Protein AF-A0A916BUA0-F1 (afdb_monomer_lite)

Sequence (198 aa):
MIERSDLEQWMSVDAAGRIVQSFFDDRKTYPDHDFYSRHRGINKDIPEELRPLLLLARSLPEAEVLRLAPPAVVGPDGEIRTRDGFVIRVQVTSSLERDGGYLVRQQLRDTGSYTTAARDTLEVVEERLCRILDALTEKEQRYREGTDVLVIREQSVSWGDVLEPTLKARLAEEVSTPEPSNYSATYITFNEDVYRLR

Structure (mmCIF, N/CA/C/O backbone):
data_AF-A0A916BUA0-F1
#
_entry.id   AF-A0A916BUA0-F1
#
loop_
_atom_site.group_PDB
_atom_site.id
_atom_site.type_symbol
_atom_site.label_atom_id
_atom_site.label_alt_id
_atom_site.label_comp_id
_atom_site.label_asym_id
_atom_site.label_entity_id
_atom_site.label_seq_id
_atom_site.pdbx_PDB_ins_code
_atom_site.Cartn_x
_atom_site.Cartn_y
_atom_site.Cartn_z
_atom_site.occupancy
_atom_site.B_iso_or_equiv
_atom_site.auth_seq_id
_atom_site.auth_comp_id
_atom_site.auth_asym_id
_atom_site.auth_atom_id
_atom_site.pdbx_PDB_model_num
ATOM 1 N N . MET A 1 1 ? -6.698 -16.682 -17.379 1.00 74.12 1 MET A N 1
ATOM 2 C CA . MET A 1 1 ? -6.384 -15.245 -17.278 1.00 74.12 1 MET A CA 1
ATOM 3 C C . MET A 1 1 ? -7.171 -14.741 -16.093 1.00 74.12 1 MET A C 1
ATOM 5 O O . MET A 1 1 ? -8.332 -15.111 -16.008 1.00 74.12 1 MET A O 1
ATOM 9 N N . ILE A 1 2 ? -6.527 -14.050 -15.157 1.00 86.12 2 ILE A N 1
ATOM 10 C CA . ILE A 1 2 ? -7.198 -13.533 -13.959 1.00 86.12 2 ILE A CA 1
ATOM 11 C C . ILE A 1 2 ? -7.983 -12.284 -14.354 1.00 86.12 2 ILE A C 1
ATOM 13 O O . ILE A 1 2 ? -7.464 -11.434 -15.081 1.00 86.12 2 ILE A O 1
ATOM 17 N N . GLU A 1 3 ? -9.216 -12.182 -13.882 1.00 89.06 3 GLU A N 1
ATOM 18 C CA . GLU A 1 3 ? -10.073 -11.015 -14.043 1.00 89.06 3 GLU A CA 1
ATOM 19 C C . GLU A 1 3 ? -10.112 -10.186 -12.753 1.00 89.06 3 GLU A C 1
ATOM 21 O O . GLU A 1 3 ? -9.768 -10.648 -11.666 1.00 89.06 3 GLU A O 1
ATOM 26 N N . ARG A 1 4 ? -10.548 -8.924 -12.849 1.00 89.06 4 ARG A N 1
ATOM 27 C CA . ARG A 1 4 ? -10.690 -8.057 -11.667 1.00 89.06 4 ARG A CA 1
ATOM 28 C C . ARG A 1 4 ? -11.666 -8.647 -10.642 1.00 89.06 4 ARG A C 1
ATOM 30 O O . ARG A 1 4 ? -11.401 -8.574 -9.448 1.00 89.06 4 ARG A O 1
ATOM 37 N N . SER A 1 5 ? -12.739 -9.278 -11.108 1.00 90.81 5 SER A N 1
ATOM 38 C CA . SER A 1 5 ? -13.726 -9.981 -10.280 1.00 90.81 5 SER A CA 1
ATOM 39 C C . SER A 1 5 ? -13.105 -11.084 -9.414 1.00 90.81 5 SER A C 1
ATOM 41 O O . SER A 1 5 ? -13.578 -11.317 -8.303 1.00 90.81 5 SER A O 1
ATOM 43 N N . ASP A 1 6 ? -12.024 -11.722 -9.871 1.00 92.69 6 ASP A N 1
ATOM 44 C CA . ASP A 1 6 ? -11.275 -12.697 -9.073 1.00 92.69 6 ASP A CA 1
ATOM 45 C C . ASP A 1 6 ? -10.529 -12.012 -7.916 1.00 92.69 6 ASP A C 1
ATOM 47 O O . ASP A 1 6 ? -10.429 -12.570 -6.825 1.00 92.69 6 ASP A O 1
ATOM 51 N N . LEU A 1 7 ? -10.032 -10.786 -8.131 1.00 93.81 7 LEU A N 1
ATOM 52 C CA . LEU A 1 7 ? -9.340 -9.995 -7.106 1.00 93.81 7 LEU A CA 1
ATOM 53 C C . 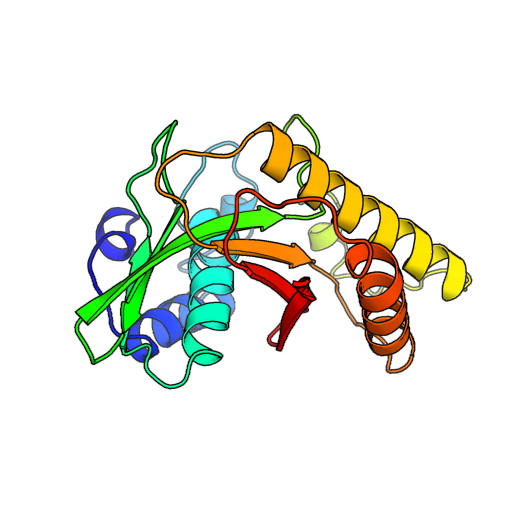LEU A 1 7 ? -10.286 -9.407 -6.054 1.00 93.81 7 LEU A C 1
ATOM 55 O O . LEU A 1 7 ? -9.846 -9.078 -4.954 1.00 93.81 7 LEU A O 1
ATOM 59 N N . GLU A 1 8 ? -11.572 -9.286 -6.376 1.00 95.12 8 GLU A N 1
ATOM 60 C CA . GLU A 1 8 ? -12.621 -8.799 -5.470 1.00 95.12 8 GLU A CA 1
ATOM 61 C C . GLU A 1 8 ? -13.133 -9.880 -4.502 1.00 95.12 8 GLU A C 1
ATOM 63 O O . GLU A 1 8 ? -13.846 -9.591 -3.532 1.00 95.12 8 GLU A O 1
ATOM 68 N N . GLN A 1 9 ? -12.760 -11.141 -4.736 1.00 96.06 9 GLN A N 1
ATOM 69 C CA . GLN A 1 9 ? -13.058 -12.247 -3.835 1.00 96.06 9 GLN A CA 1
ATOM 70 C C . GLN A 1 9 ? -12.016 -12.341 -2.721 1.00 96.06 9 GLN A C 1
ATOM 72 O O . GLN A 1 9 ? -10.827 -12.101 -2.922 1.00 96.06 9 GLN A O 1
ATOM 77 N N . TRP A 1 10 ? -12.468 -12.735 -1.528 1.00 97.31 10 TRP A N 1
ATOM 78 C CA . TRP A 1 10 ? -11.567 -13.027 -0.418 1.00 97.31 10 TRP A CA 1
ATOM 79 C C . TRP A 1 10 ? -10.622 -14.166 -0.790 1.00 97.31 10 TRP A C 1
ATOM 81 O O . TRP A 1 10 ? -11.063 -15.278 -1.078 1.00 97.31 10 TRP A O 1
ATOM 91 N N . MET A 1 11 ? -9.324 -13.897 -0.724 1.00 97.75 11 MET A N 1
ATOM 92 C CA . MET A 1 11 ? -8.277 -14.874 -0.995 1.00 97.75 11 MET A CA 1
ATOM 93 C C . MET A 1 11 ? -7.239 -14.868 0.114 1.00 97.75 11 MET A C 1
ATOM 95 O O . MET A 1 11 ? -7.008 -13.840 0.747 1.00 97.75 11 MET A O 1
ATOM 99 N N . SER A 1 12 ? -6.590 -16.009 0.344 1.00 98.06 12 SER A N 1
ATOM 100 C CA . SER A 1 12 ? -5.499 -16.059 1.314 1.00 98.06 12 SER A CA 1
ATOM 101 C C . SER A 1 12 ? -4.329 -15.180 0.880 1.00 98.06 12 SER A C 1
ATOM 103 O O . SER A 1 12 ? -4.077 -15.005 -0.316 1.00 98.06 12 SER A O 1
ATOM 105 N N . VAL A 1 13 ? -3.575 -14.679 1.859 1.00 97.25 13 VAL A N 1
ATOM 106 C CA . VAL A 1 13 ? -2.323 -13.937 1.625 1.00 97.25 13 VAL A CA 1
ATOM 107 C C . VAL A 1 13 ? -1.379 -14.718 0.694 1.00 97.25 13 VAL A C 1
ATOM 109 O O . VAL A 1 13 ? -0.775 -14.143 -0.213 1.00 97.25 13 VAL A O 1
ATOM 112 N N . ASP A 1 14 ? -1.313 -16.044 0.832 1.00 96.81 14 ASP A N 1
ATOM 113 C CA . ASP A 1 14 ? -0.517 -16.908 -0.049 1.00 96.81 14 ASP A CA 1
ATOM 114 C C . ASP A 1 14 ? -1.054 -16.973 -1.483 1.00 96.81 14 ASP A C 1
ATOM 116 O O . ASP A 1 14 ? -0.276 -16.996 -2.440 1.00 96.81 14 ASP A O 1
ATOM 120 N N . ALA A 1 15 ? -2.379 -17.025 -1.655 1.00 97.19 15 ALA A N 1
ATOM 121 C CA . ALA A 1 15 ? -3.000 -17.028 -2.975 1.00 97.19 15 ALA A CA 1
ATOM 122 C C . ALA A 1 15 ? -2.747 -15.702 -3.699 1.00 97.19 15 ALA A C 1
ATOM 124 O O . ALA A 1 15 ? -2.282 -15.721 -4.839 1.00 97.19 15 ALA A O 1
ATOM 125 N N . ALA A 1 16 ? -2.938 -14.574 -3.011 1.00 96.62 16 ALA A N 1
ATOM 126 C CA . ALA A 1 16 ? -2.577 -13.254 -3.519 1.00 96.62 16 ALA A CA 1
ATOM 127 C C . ALA A 1 16 ? -1.083 -13.174 -3.878 1.00 96.62 16 ALA A C 1
ATOM 129 O O . ALA A 1 16 ? -0.724 -12.668 -4.941 1.00 96.62 16 ALA A O 1
ATOM 130 N N . GLY A 1 17 ? -0.213 -13.754 -3.044 1.00 95.00 17 GLY A N 1
ATOM 131 C CA . GLY A 1 17 ? 1.218 -13.875 -3.318 1.00 95.00 17 GLY A CA 1
ATOM 132 C C . GLY A 1 17 ? 1.529 -14.587 -4.632 1.00 95.00 17 GLY A C 1
ATOM 133 O O . GLY A 1 17 ? 2.331 -14.089 -5.418 1.00 95.00 17 GLY A O 1
ATOM 134 N N . ARG A 1 18 ? 0.862 -15.711 -4.913 1.00 95.06 18 ARG A N 1
ATOM 135 C CA . ARG A 1 18 ? 1.025 -16.434 -6.186 1.00 95.06 18 ARG A CA 1
ATOM 136 C C . ARG A 1 18 ? 0.544 -15.623 -7.388 1.00 95.06 18 ARG A C 1
ATOM 138 O O . ARG A 1 18 ? 1.183 -15.676 -8.434 1.00 95.06 18 ARG A O 1
ATOM 145 N N . ILE A 1 19 ? -0.542 -14.862 -7.242 1.00 93.12 19 ILE A N 1
ATOM 146 C CA . ILE A 1 19 ? -1.051 -13.980 -8.304 1.00 93.12 19 ILE A CA 1
ATOM 147 C C . ILE A 1 19 ? -0.024 -12.895 -8.628 1.00 93.12 19 ILE A C 1
ATOM 149 O O . ILE A 1 19 ? 0.369 -12.753 -9.786 1.00 93.12 19 ILE A O 1
ATOM 153 N N . VAL A 1 20 ? 0.459 -12.179 -7.608 1.00 89.88 20 VAL A N 1
ATOM 154 C CA . VAL A 1 20 ? 1.471 -11.126 -7.773 1.00 89.88 20 VAL A CA 1
ATOM 155 C C . VAL A 1 20 ? 2.752 -11.693 -8.387 1.00 89.88 20 VAL A C 1
ATOM 157 O O . VAL A 1 20 ? 3.281 -11.102 -9.322 1.00 89.88 20 VAL A O 1
ATOM 160 N N . GLN A 1 21 ? 3.216 -12.859 -7.932 1.00 88.25 21 GLN A N 1
ATOM 161 C CA . GLN A 1 21 ? 4.388 -13.521 -8.509 1.00 88.25 21 GLN A CA 1
ATOM 162 C C . GLN A 1 21 ? 4.174 -13.862 -9.993 1.00 88.25 21 GLN A C 1
ATOM 164 O O . GLN A 1 21 ? 5.016 -13.545 -10.831 1.00 88.25 21 GLN A O 1
ATOM 169 N N . SER A 1 22 ? 3.011 -14.425 -10.343 1.00 87.44 22 SER A N 1
ATOM 170 C CA . SER A 1 22 ? 2.688 -14.771 -11.733 1.00 87.44 22 SER A CA 1
ATOM 171 C C . SER A 1 22 ? 2.687 -13.560 -12.668 1.00 87.44 22 SER A C 1
ATOM 173 O O . SER A 1 22 ? 3.078 -13.691 -13.824 1.00 87.44 22 SER A O 1
ATOM 175 N N . PHE A 1 23 ? 2.303 -12.378 -12.172 1.00 85.38 23 PHE A N 1
ATOM 176 C CA . PHE A 1 23 ? 2.345 -11.138 -12.946 1.00 85.38 23 PHE A CA 1
ATOM 177 C C . PHE A 1 23 ? 3.770 -10.760 -13.368 1.00 85.38 23 PHE A C 1
ATOM 179 O O . PHE A 1 23 ? 3.981 -10.329 -14.501 1.00 85.38 23 PHE A O 1
ATOM 186 N N . PHE A 1 24 ? 4.752 -10.941 -12.482 1.00 81.00 24 PHE A N 1
ATOM 187 C CA . PHE A 1 24 ? 6.147 -10.615 -12.785 1.00 81.00 24 PHE A CA 1
ATOM 188 C C . PHE A 1 24 ? 6.845 -11.685 -13.637 1.00 81.00 24 PHE A C 1
ATOM 190 O O . PHE A 1 24 ? 7.692 -11.335 -14.465 1.00 81.00 24 PHE A O 1
ATOM 197 N N . ASP A 1 25 ? 6.458 -12.955 -13.479 1.00 83.56 25 ASP A N 1
ATOM 198 C CA . ASP A 1 25 ? 7.102 -14.091 -1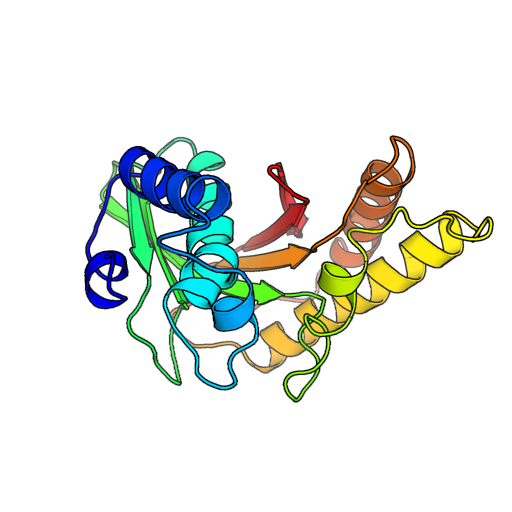4.149 1.00 83.56 25 ASP A CA 1
ATOM 199 C C . ASP A 1 25 ? 6.510 -14.401 -15.539 1.00 83.56 25 ASP A C 1
ATOM 201 O O . ASP A 1 25 ? 7.238 -14.802 -16.451 1.00 83.56 25 ASP A O 1
ATOM 205 N N . ASP A 1 26 ? 5.200 -14.210 -15.739 1.00 83.25 26 ASP A N 1
ATOM 206 C CA . ASP A 1 26 ? 4.499 -14.579 -16.976 1.00 83.25 26 ASP A CA 1
ATOM 207 C C . ASP A 1 26 ? 4.229 -13.370 -17.882 1.00 83.25 26 ASP A C 1
ATOM 209 O O . ASP A 1 26 ? 3.119 -12.839 -17.977 1.00 83.25 26 ASP A O 1
ATOM 213 N N . ARG A 1 27 ? 5.257 -12.980 -18.640 1.00 79.44 27 ARG A N 1
ATOM 214 C CA . ARG A 1 27 ? 5.170 -11.902 -19.643 1.00 79.44 27 ARG A CA 1
ATOM 215 C C . ARG A 1 27 ? 4.314 -12.245 -20.863 1.00 79.44 27 ARG A C 1
ATOM 217 O O . ARG A 1 27 ? 4.046 -11.365 -21.679 1.00 79.44 27 ARG A O 1
ATOM 224 N N . LYS A 1 28 ? 3.902 -13.508 -21.018 1.00 83.31 28 LYS A N 1
ATOM 225 C CA . LYS A 1 28 ? 3.000 -13.929 -22.094 1.00 83.31 28 LYS A CA 1
ATOM 226 C C . LYS A 1 28 ? 1.550 -13.634 -21.720 1.00 83.31 28 LYS A C 1
ATOM 228 O O . LYS A 1 28 ? 0.804 -13.160 -22.571 1.00 83.31 28 LYS A O 1
ATOM 233 N N . THR A 1 29 ? 1.167 -13.912 -20.475 1.00 81.69 29 THR A N 1
ATOM 234 C CA . THR A 1 29 ? -0.172 -13.598 -19.953 1.00 81.69 29 THR A CA 1
ATOM 235 C C . THR A 1 29 ? -0.298 -12.123 -19.569 1.00 81.69 29 THR A C 1
ATOM 237 O O . THR A 1 29 ? -1.355 -11.538 -19.789 1.00 81.69 29 THR A O 1
ATOM 240 N N . TYR A 1 30 ? 0.775 -11.511 -19.058 1.00 78.44 30 TYR A N 1
ATOM 241 C CA . TYR A 1 30 ? 0.813 -10.112 -18.622 1.00 78.44 30 TYR A CA 1
ATOM 242 C C . TYR A 1 30 ? 1.896 -9.335 -19.381 1.00 78.44 30 TYR A C 1
ATOM 244 O O . TYR A 1 30 ? 2.980 -9.065 -18.850 1.00 78.44 30 TYR A O 1
ATOM 252 N N . PRO A 1 31 ? 1.657 -8.996 -20.656 1.00 77.56 31 PRO A N 1
ATOM 253 C CA . PRO A 1 31 ? 2.657 -8.298 -21.438 1.00 77.56 31 PRO A CA 1
ATOM 254 C C . PRO A 1 31 ? 2.777 -6.834 -20.992 1.00 77.56 31 PRO A C 1
ATOM 256 O O . PRO A 1 31 ? 1.793 -6.175 -20.648 1.00 77.56 31 PRO A O 1
ATOM 259 N N . ASP A 1 32 ? 3.996 -6.291 -21.048 1.00 72.44 32 ASP A N 1
ATOM 260 C CA . ASP A 1 32 ? 4.287 -4.934 -20.565 1.00 72.44 32 ASP A CA 1
ATOM 261 C C . ASP A 1 32 ? 3.448 -3.858 -21.267 1.00 72.44 32 ASP A C 1
ATOM 263 O O . ASP A 1 32 ? 3.044 -2.881 -20.646 1.00 72.44 32 ASP A O 1
ATOM 267 N N . HIS A 1 33 ? 3.141 -4.023 -22.557 1.00 74.75 33 HIS A N 1
ATOM 268 C CA . HIS A 1 33 ? 2.385 -3.018 -23.311 1.00 74.75 33 HIS A CA 1
ATOM 269 C C . HIS A 1 33 ? 0.978 -2.761 -22.745 1.00 74.75 33 HIS A C 1
ATOM 271 O O . HIS A 1 33 ? 0.499 -1.627 -22.803 1.00 74.75 33 HIS A O 1
ATOM 277 N N . ASP A 1 34 ? 0.352 -3.774 -22.142 1.00 74.19 34 ASP A N 1
ATOM 278 C CA . ASP A 1 34 ? -0.987 -3.677 -21.554 1.00 74.19 34 ASP A CA 1
ATOM 279 C C . ASP A 1 34 ? -0.988 -2.899 -20.237 1.00 74.19 34 ASP A C 1
ATOM 281 O O . ASP A 1 34 ? -1.965 -2.210 -19.925 1.00 74.19 34 ASP A O 1
ATOM 285 N N . PHE A 1 35 ? 0.132 -2.919 -19.508 1.00 67.06 35 PHE A N 1
ATOM 286 C CA . PHE A 1 35 ? 0.336 -2.056 -18.347 1.00 67.06 35 PHE A CA 1
ATOM 287 C C . PHE A 1 35 ? 0.234 -0.568 -18.741 1.00 67.06 35 PHE A C 1
ATOM 289 O O . PHE A 1 35 ? -0.374 0.230 -18.030 1.00 67.06 35 PHE A O 1
ATOM 296 N N . TYR A 1 36 ? 0.760 -0.182 -19.911 1.00 63.78 36 TYR A N 1
ATOM 297 C CA . TYR A 1 36 ? 0.728 1.211 -20.391 1.00 63.78 36 TYR A CA 1
ATOM 298 C C . TYR A 1 36 ? -0.543 1.587 -21.151 1.00 63.78 36 TYR A C 1
ATOM 300 O O . TYR A 1 36 ? -0.659 2.722 -21.633 1.00 63.78 36 TYR A O 1
ATOM 308 N N . SER A 1 37 ? -1.493 0.664 -21.291 1.00 66.44 37 SER A N 1
ATOM 309 C CA . SER A 1 37 ? -2.746 0.952 -21.976 1.00 66.44 37 SER A CA 1
ATOM 310 C C . SER A 1 37 ? -3.504 2.082 -21.261 1.00 66.44 37 SER A C 1
ATOM 312 O O . SER A 1 37 ? -3.376 2.305 -20.053 1.00 66.44 37 SER A O 1
ATOM 314 N N . ARG A 1 38 ? -4.287 2.870 -22.011 1.00 59.91 38 ARG A N 1
ATOM 315 C CA . ARG A 1 38 ? -5.089 3.959 -21.417 1.00 59.91 38 ARG A CA 1
ATOM 316 C C . ARG A 1 38 ? -6.178 3.430 -20.489 1.00 59.91 38 ARG A C 1
ATOM 318 O O . ARG A 1 38 ? -6.619 4.156 -19.604 1.00 59.91 38 ARG A O 1
ATOM 325 N N . HIS A 1 39 ? -6.604 2.191 -20.692 1.00 65.94 39 HIS A N 1
ATOM 326 C CA . HIS A 1 39 ? -7.629 1.570 -19.879 1.00 65.94 39 HIS A CA 1
ATOM 327 C C . HIS A 1 39 ? -7.016 0.989 -18.610 1.00 65.94 39 HIS A C 1
ATOM 329 O O . HIS A 1 39 ? -5.879 0.521 -18.582 1.00 65.94 39 HIS A O 1
ATOM 335 N N . ARG A 1 40 ? -7.757 1.118 -17.516 1.00 71.06 40 ARG A N 1
ATOM 336 C CA . ARG A 1 40 ? -7.442 0.422 -16.279 1.00 71.06 40 ARG A CA 1
ATOM 337 C C . ARG A 1 40 ? -7.805 -1.050 -16.470 1.00 71.06 40 ARG A C 1
ATOM 339 O O . ARG A 1 40 ? -8.856 -1.342 -17.034 1.00 71.06 40 ARG A O 1
ATOM 346 N N . GLY A 1 41 ? -6.931 -1.950 -16.043 1.00 81.88 41 GLY A N 1
ATOM 347 C CA . GLY A 1 41 ? -7.122 -3.388 -16.186 1.00 81.88 41 GLY A CA 1
ATOM 348 C C . GLY A 1 41 ? -6.205 -4.156 -15.247 1.00 81.88 41 GLY A C 1
ATOM 349 O O . GLY A 1 41 ? -5.422 -3.550 -14.511 1.00 81.88 41 GLY A O 1
ATOM 350 N N . ILE A 1 42 ? -6.273 -5.486 -15.314 1.00 85.75 42 ILE A N 1
ATOM 351 C CA . ILE A 1 42 ? -5.593 -6.383 -14.371 1.00 85.75 42 ILE A CA 1
ATOM 352 C C . ILE A 1 42 ? -4.084 -6.110 -14.268 1.00 85.75 42 ILE A C 1
ATOM 354 O O . ILE A 1 42 ? -3.515 -6.157 -13.179 1.00 85.75 42 ILE A O 1
ATOM 358 N N . ASN A 1 43 ? -3.455 -5.707 -15.377 1.00 81.69 43 ASN A N 1
ATOM 359 C CA . ASN A 1 43 ? -2.029 -5.396 -15.414 1.00 81.69 43 ASN A CA 1
ATOM 360 C C . ASN A 1 43 ? -1.664 -4.164 -14.580 1.00 81.69 43 ASN A C 1
ATOM 362 O O . ASN A 1 43 ? -0.525 -4.073 -14.150 1.00 81.69 43 ASN A O 1
ATOM 366 N N . LYS A 1 44 ? -2.595 -3.239 -14.323 1.00 84.00 44 LYS A N 1
ATOM 367 C CA . LYS A 1 44 ? -2.395 -2.128 -13.378 1.00 84.00 44 LYS A CA 1
ATOM 368 C C . LYS A 1 44 ? -2.831 -2.508 -11.975 1.00 84.00 44 LYS A C 1
ATOM 370 O O . LYS A 1 44 ? -2.101 -2.271 -11.023 1.00 84.00 44 LYS A O 1
ATOM 375 N N . ASP A 1 45 ? -3.978 -3.163 -11.856 1.00 87.75 45 ASP A N 1
ATOM 376 C CA . ASP A 1 45 ? -4.565 -3.500 -10.561 1.00 87.75 45 ASP A CA 1
ATOM 377 C C . ASP A 1 45 ? -3.652 -4.389 -9.708 1.00 87.75 45 ASP A C 1
ATOM 379 O O . ASP A 1 45 ? -3.531 -4.171 -8.503 1.00 87.75 45 ASP A O 1
ATOM 383 N N . ILE A 1 46 ? -2.945 -5.345 -10.324 1.00 88.19 46 ILE A N 1
ATOM 384 C CA . ILE A 1 46 ? -2.004 -6.210 -9.603 1.00 88.19 46 ILE A CA 1
ATOM 385 C C . ILE A 1 46 ? -0.841 -5.404 -8.983 1.00 88.19 46 ILE A C 1
ATOM 387 O O . ILE A 1 46 ? -0.681 -5.432 -7.762 1.00 88.19 46 ILE A O 1
ATOM 391 N N . PRO A 1 47 ? -0.003 -4.685 -9.752 1.00 85.38 47 PRO A N 1
ATOM 392 C CA . PRO A 1 47 ? 1.137 -3.955 -9.191 1.00 85.38 47 PRO A CA 1
ATOM 393 C C . PRO A 1 47 ? 0.775 -2.644 -8.471 1.00 85.38 47 PRO A C 1
ATOM 395 O O . PRO A 1 47 ? 1.600 -2.146 -7.696 1.00 85.38 47 PRO A O 1
ATOM 398 N N . GLU A 1 48 ? -0.386 -2.042 -8.745 1.00 86.25 48 GLU A N 1
ATOM 399 C CA . GLU A 1 48 ? -0.794 -0.748 -8.174 1.00 86.25 48 GLU A CA 1
ATOM 400 C C . GLU A 1 48 ? -1.682 -0.879 -6.936 1.00 86.25 48 GLU A C 1
ATOM 402 O O . GLU A 1 48 ? -1.535 -0.052 -6.045 1.00 86.25 48 GLU A O 1
ATOM 407 N N . GLU A 1 49 ? -2.512 -1.921 -6.818 1.00 90.50 49 GLU A N 1
ATOM 408 C CA . GLU A 1 49 ? -3.392 -2.115 -5.652 1.00 90.50 49 GLU A CA 1
ATOM 409 C C . GLU A 1 49 ? -3.106 -3.420 -4.906 1.00 90.50 49 GLU A C 1
ATOM 411 O O . GLU A 1 49 ? -2.820 -3.398 -3.707 1.00 90.50 49 GLU A O 1
ATOM 416 N N . LEU A 1 50 ? -3.126 -4.563 -5.605 1.00 93.62 50 LEU A N 1
ATOM 417 C CA . LEU A 1 50 ? -3.005 -5.874 -4.958 1.00 93.62 50 LEU A CA 1
ATOM 418 C C . LEU A 1 50 ? -1.645 -6.056 -4.288 1.00 93.62 50 LEU A C 1
ATOM 420 O O . LEU A 1 50 ? -1.571 -6.574 -3.178 1.00 93.62 50 LEU 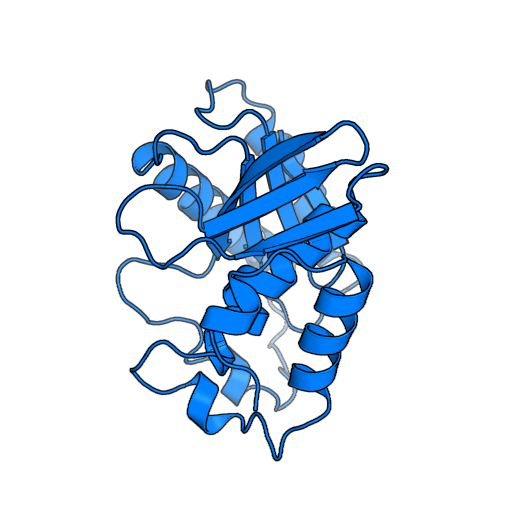A O 1
ATOM 424 N N . ARG A 1 51 ? -0.560 -5.638 -4.947 1.00 92.31 51 ARG A N 1
ATOM 425 C CA . ARG A 1 51 ? 0.793 -5.788 -4.410 1.00 92.31 51 ARG A CA 1
ATOM 426 C C . ARG A 1 51 ? 0.995 -4.952 -3.138 1.00 92.31 51 ARG A C 1
ATOM 428 O O . ARG A 1 51 ? 1.394 -5.555 -2.146 1.00 92.31 51 ARG A O 1
ATOM 435 N N . PRO A 1 52 ? 0.715 -3.635 -3.094 1.00 92.62 52 PRO A N 1
ATOM 436 C CA . PRO A 1 52 ? 0.803 -2.875 -1.843 1.00 92.62 52 PRO A CA 1
ATOM 437 C C . PRO A 1 52 ? -0.073 -3.447 -0.723 1.00 92.62 52 PRO A C 1
ATOM 439 O O . PRO A 1 52 ? 0.384 -3.552 0.414 1.00 92.62 52 PRO A O 1
ATOM 442 N N . LEU A 1 53 ? -1.293 -3.888 -1.049 1.00 95.88 53 LEU A N 1
ATOM 443 C CA . LEU A 1 53 ? -2.195 -4.524 -0.087 1.00 95.88 53 LEU A CA 1
ATOM 444 C C . LEU A 1 53 ? -1.618 -5.834 0.469 1.00 95.88 53 LEU A C 1
ATOM 446 O O . LEU A 1 53 ? -1.666 -6.073 1.673 1.00 95.88 53 LEU A O 1
ATOM 450 N N . LEU A 1 54 ? -1.034 -6.668 -0.396 1.00 96.75 54 LEU A N 1
ATOM 451 C CA . LEU A 1 54 ? -0.356 -7.907 -0.017 1.00 96.75 54 LEU A CA 1
ATOM 452 C C . LEU A 1 54 ? 0.847 -7.642 0.891 1.00 96.75 54 LEU A C 1
ATOM 454 O O . LEU A 1 54 ? 1.041 -8.366 1.866 1.00 96.75 54 LEU A O 1
ATOM 458 N N . LEU A 1 55 ? 1.663 -6.636 0.569 1.00 95.00 55 LEU A N 1
ATOM 459 C CA . LEU A 1 55 ? 2.814 -6.266 1.390 1.00 95.00 55 LEU A CA 1
ATOM 460 C C . LEU A 1 55 ? 2.354 -5.832 2.784 1.00 95.00 55 LEU A C 1
ATOM 462 O O . LEU A 1 55 ? 2.875 -6.339 3.779 1.00 95.00 55 LEU A O 1
ATOM 466 N N . LEU A 1 56 ? 1.328 -4.974 2.864 1.00 96.25 56 LEU A N 1
ATOM 467 C CA . LEU A 1 56 ? 0.732 -4.592 4.142 1.00 96.25 56 LEU A CA 1
ATOM 468 C C . LEU A 1 56 ? 0.222 -5.828 4.892 1.00 96.25 56 LEU A C 1
ATOM 470 O O . LEU A 1 56 ? 0.598 -6.020 6.043 1.00 96.25 56 LEU A O 1
ATOM 474 N N . ALA A 1 57 ? -0.555 -6.701 4.245 1.00 96.75 57 ALA A N 1
ATOM 475 C CA . ALA A 1 57 ? -1.075 -7.916 4.871 1.00 96.75 57 ALA A CA 1
ATOM 476 C C . ALA A 1 57 ? 0.046 -8.799 5.442 1.00 96.75 57 ALA A C 1
ATOM 478 O O . ALA A 1 57 ? -0.039 -9.226 6.585 1.00 96.75 57 ALA A O 1
ATOM 479 N N . ARG A 1 58 ? 1.142 -9.008 4.704 1.00 95.94 58 ARG A N 1
ATOM 480 C CA . ARG A 1 58 ? 2.300 -9.784 5.184 1.00 95.94 58 ARG A CA 1
ATOM 481 C C . ARG A 1 58 ? 3.013 -9.151 6.381 1.00 95.94 58 ARG A C 1
ATOM 483 O O . ARG A 1 58 ? 3.621 -9.875 7.162 1.00 95.94 58 ARG A O 1
ATOM 490 N N . SER A 1 59 ? 2.947 -7.829 6.527 1.00 94.25 59 SER A N 1
ATOM 491 C CA . SER A 1 59 ? 3.517 -7.123 7.682 1.00 94.25 59 SER A CA 1
ATOM 492 C C . SER A 1 59 ? 2.651 -7.216 8.947 1.00 94.25 59 SER A C 1
ATOM 494 O O . SER A 1 59 ? 3.116 -6.882 10.037 1.00 94.25 59 SER A O 1
ATOM 496 N N . LEU A 1 60 ? 1.402 -7.678 8.822 1.00 92.69 60 LEU A N 1
ATOM 497 C CA . LEU A 1 60 ? 0.445 -7.789 9.919 1.00 92.69 60 LEU A CA 1
ATOM 498 C C . LEU A 1 60 ? 0.403 -9.239 10.441 1.00 92.69 60 LEU A C 1
ATOM 500 O O . LEU A 1 60 ? 0.028 -10.137 9.688 1.00 92.69 60 LEU A O 1
ATOM 504 N N . PRO A 1 61 ? 0.718 -9.495 11.728 1.00 86.81 61 PRO A N 1
ATOM 505 C CA . PRO A 1 61 ? 0.840 -10.857 12.266 1.00 86.81 61 PRO A CA 1
ATOM 506 C C . PRO A 1 61 ? -0.406 -11.743 12.129 1.00 86.81 61 PRO A C 1
ATOM 508 O O . PRO A 1 61 ? -0.286 -12.967 12.101 1.00 86.81 61 PRO A O 1
ATOM 511 N N . GLU A 1 62 ? -1.597 -11.144 12.073 1.00 93.00 62 GLU A N 1
ATOM 512 C CA . GLU A 1 62 ? -2.870 -11.874 12.072 1.00 93.00 62 GLU A CA 1
ATOM 513 C C . GLU A 1 62 ? -3.624 -11.824 10.742 1.00 93.00 62 GLU A C 1
ATOM 515 O O . GLU A 1 62 ? -4.735 -12.343 10.669 1.00 93.00 62 GLU A O 1
ATOM 520 N N . ALA A 1 63 ? -3.065 -11.217 9.692 1.00 96.00 63 ALA A N 1
ATOM 521 C CA . ALA A 1 63 ? -3.734 -11.150 8.396 1.00 96.00 63 ALA A CA 1
ATOM 522 C C . ALA A 1 63 ? -3.826 -12.541 7.746 1.00 96.00 63 ALA A C 1
ATOM 524 O O . ALA A 1 63 ? -2.814 -13.206 7.532 1.00 96.00 63 ALA A O 1
ATOM 525 N N . GLU A 1 64 ? -5.039 -12.970 7.390 1.00 96.44 64 GLU A N 1
ATOM 526 C CA . GLU A 1 64 ? -5.265 -14.287 6.773 1.00 96.44 64 GLU A CA 1
ATOM 527 C C . GLU A 1 64 ? -5.700 -14.176 5.320 1.00 96.44 64 GLU A C 1
ATOM 529 O O . GLU A 1 64 ? -5.201 -14.895 4.446 1.00 96.44 64 GLU A O 1
ATOM 534 N N . VAL A 1 65 ? -6.638 -13.268 5.063 1.00 98.25 65 VAL A N 1
ATOM 535 C CA . VAL A 1 65 ? -7.230 -13.082 3.745 1.00 98.25 65 VAL A CA 1
ATOM 536 C C . VAL A 1 65 ? -7.293 -11.608 3.386 1.00 98.25 65 VAL A C 1
ATOM 538 O O . VAL A 1 65 ? -7.407 -10.737 4.246 1.00 98.25 65 VAL A O 1
ATOM 541 N N . LEU A 1 66 ? -7.237 -11.333 2.093 1.00 98.38 66 LEU A N 1
ATOM 542 C CA . LEU A 1 66 ? -7.360 -9.999 1.532 1.00 98.38 66 LEU A CA 1
ATOM 543 C C . LEU A 1 66 ? -8.233 -10.036 0.283 1.00 98.38 66 LEU A C 1
ATOM 545 O O . LEU A 1 66 ? -8.486 -11.106 -0.277 1.00 98.38 66 LEU A O 1
ATOM 549 N N . ARG A 1 67 ? -8.693 -8.866 -0.141 1.00 97.38 67 ARG A N 1
ATOM 550 C CA . ARG A 1 67 ? -9.345 -8.655 -1.434 1.00 97.38 67 ARG A CA 1
ATOM 551 C C . ARG A 1 67 ? -9.188 -7.210 -1.872 1.00 97.38 67 ARG A C 1
ATOM 553 O O . ARG A 1 67 ? -9.017 -6.323 -1.037 1.00 97.38 67 ARG A O 1
ATOM 560 N N . LEU A 1 68 ? -9.325 -6.967 -3.165 1.00 95.81 68 LEU A N 1
ATOM 561 C CA . LEU A 1 68 ? -9.573 -5.625 -3.666 1.00 95.81 68 LEU A CA 1
ATOM 562 C C . LEU A 1 68 ? -11.042 -5.259 -3.466 1.00 95.81 68 LEU A C 1
ATOM 564 O O . LEU A 1 68 ? -11.933 -6.107 -3.535 1.00 95.81 68 LEU A O 1
ATOM 568 N N . ALA A 1 69 ? -11.300 -3.987 -3.202 1.00 91.75 69 ALA A N 1
ATOM 569 C CA . ALA A 1 69 ? -12.652 -3.471 -3.236 1.00 91.75 69 ALA A CA 1
ATOM 570 C C . ALA A 1 69 ? -13.097 -3.309 -4.703 1.00 91.75 69 ALA A C 1
ATOM 572 O O . ALA A 1 69 ? -12.257 -3.093 -5.593 1.00 91.75 69 ALA A O 1
ATOM 573 N N . PRO A 1 70 ? -14.409 -3.391 -4.979 1.00 86.56 70 PRO A N 1
ATOM 574 C CA . PRO A 1 70 ? -14.941 -2.993 -6.272 1.00 86.56 70 PRO A CA 1
ATOM 575 C C . PRO A 1 70 ? -14.519 -1.556 -6.600 1.00 86.56 70 PRO A C 1
ATOM 577 O O . PRO A 1 70 ? -14.490 -0.722 -5.691 1.00 86.56 70 PRO A O 1
ATOM 580 N N . PRO A 1 71 ? -14.230 -1.225 -7.871 1.00 77.69 71 PRO A N 1
ATOM 581 C CA . PRO A 1 71 ? -13.907 0.139 -8.263 1.00 77.69 71 PRO A CA 1
ATOM 582 C C . PRO A 1 71 ? -15.041 1.088 -7.866 1.00 77.69 71 PRO A C 1
ATOM 584 O O . PRO A 1 71 ? -16.116 1.080 -8.465 1.00 77.69 71 PRO A O 1
ATOM 587 N N . ALA A 1 72 ? -14.806 1.912 -6.852 1.00 63.75 72 ALA A N 1
ATOM 588 C CA . ALA A 1 72 ? -15.778 2.867 -6.356 1.00 63.75 72 ALA A CA 1
ATOM 589 C C . ALA A 1 72 ? -15.162 4.266 -6.317 1.00 63.75 72 ALA A C 1
ATOM 591 O O . ALA A 1 72 ? -13.975 4.445 -6.054 1.00 63.75 72 ALA A O 1
ATOM 592 N N . VAL A 1 73 ? -15.989 5.279 -6.586 1.00 61.25 73 VAL A N 1
ATOM 593 C CA . VAL A 1 73 ? -15.597 6.692 -6.433 1.00 61.25 73 VAL A CA 1
ATOM 594 C C . VAL A 1 73 ? -15.354 7.028 -4.951 1.00 61.25 73 VAL A C 1
ATOM 596 O O . VAL A 1 73 ? -14.601 7.947 -4.643 1.00 61.25 73 VAL A O 1
ATOM 599 N N . VAL A 1 74 ? -15.972 6.265 -4.041 1.00 72.81 74 VAL A N 1
ATOM 600 C CA . VAL A 1 74 ? -15.922 6.433 -2.583 1.00 72.81 74 VAL A CA 1
ATOM 601 C C . VAL A 1 74 ? -15.680 5.071 -1.928 1.00 72.81 74 VAL A C 1
ATOM 603 O O . VAL A 1 74 ? -16.294 4.087 -2.335 1.00 72.81 74 VAL A O 1
ATOM 606 N N . GLY A 1 75 ? -14.827 5.032 -0.903 1.00 82.94 75 GLY A N 1
ATOM 607 C CA . GLY A 1 75 ? -14.469 3.825 -0.155 1.00 82.94 75 GLY A CA 1
ATOM 608 C C . GLY A 1 75 ? -13.020 3.367 -0.375 1.00 82.94 75 GLY A C 1
ATOM 609 O O . GLY A 1 75 ? -12.284 4.009 -1.135 1.00 82.94 75 GLY A O 1
ATOM 610 N N . PRO A 1 76 ? -12.608 2.283 0.306 1.00 91.81 76 PRO A N 1
ATOM 611 C CA . PRO A 1 76 ? -11.247 1.761 0.236 1.00 91.81 76 PRO A CA 1
ATOM 612 C C . PRO A 1 76 ? -10.951 1.145 -1.134 1.00 91.81 76 PRO A C 1
ATOM 614 O O . PRO A 1 76 ? -11.868 0.755 -1.853 1.00 91.81 76 PRO A O 1
ATOM 617 N N . ASP A 1 77 ? -9.671 0.978 -1.462 1.00 92.62 77 ASP A N 1
ATOM 618 C CA . ASP A 1 77 ? -9.253 0.228 -2.655 1.00 92.62 77 ASP A CA 1
ATOM 619 C C . ASP A 1 77 ? -9.099 -1.273 -2.354 1.00 92.62 77 ASP A C 1
ATOM 621 O O . ASP A 1 77 ? -9.137 -2.113 -3.256 1.00 92.62 77 ASP A O 1
ATOM 625 N N . GLY A 1 78 ? -8.950 -1.638 -1.078 1.00 95.38 78 GLY A N 1
ATOM 626 C CA . GLY A 1 78 ? -8.807 -3.021 -0.648 1.00 95.38 78 GLY A CA 1
ATOM 627 C C . GLY A 1 78 ? -9.136 -3.247 0.819 1.00 95.38 78 GLY A C 1
ATOM 628 O O . GLY A 1 78 ? -9.273 -2.319 1.613 1.00 95.38 78 GLY A O 1
ATOM 629 N N . GLU A 1 79 ? -9.264 -4.516 1.179 1.00 97.62 79 GLU A N 1
ATOM 630 C CA . GLU A 1 79 ? -9.571 -4.942 2.536 1.00 97.62 79 GLU A CA 1
ATOM 631 C C . GLU A 1 79 ? -8.668 -6.104 2.948 1.00 97.62 79 GLU A C 1
ATOM 633 O O . GLU A 1 79 ? -8.387 -7.007 2.156 1.00 97.62 79 GLU A O 1
ATOM 638 N N . ILE A 1 80 ? -8.252 -6.098 4.212 1.00 98.25 80 ILE A N 1
ATOM 639 C CA . ILE A 1 80 ? -7.530 -7.193 4.863 1.00 98.25 80 ILE A CA 1
ATOM 640 C C . ILE A 1 80 ? -8.392 -7.673 6.020 1.00 98.25 80 ILE A C 1
ATOM 642 O O . ILE A 1 80 ? -8.853 -6.863 6.820 1.00 98.25 80 ILE A O 1
ATOM 646 N N . ARG A 1 81 ? -8.598 -8.985 6.127 1.00 98.00 81 ARG A N 1
ATOM 647 C CA . ARG A 1 81 ? -9.254 -9.591 7.283 1.00 98.00 81 ARG A CA 1
ATOM 648 C C . ARG A 1 81 ? -8.244 -10.375 8.106 1.00 98.00 81 ARG A C 1
ATOM 650 O O . ARG A 1 81 ? -7.497 -11.205 7.575 1.00 98.00 81 ARG A O 1
ATOM 657 N N . THR A 1 82 ? -8.248 -10.107 9.401 1.00 95.69 82 THR A N 1
ATOM 658 C CA . THR A 1 82 ? -7.442 -10.809 10.396 1.00 95.69 82 THR A CA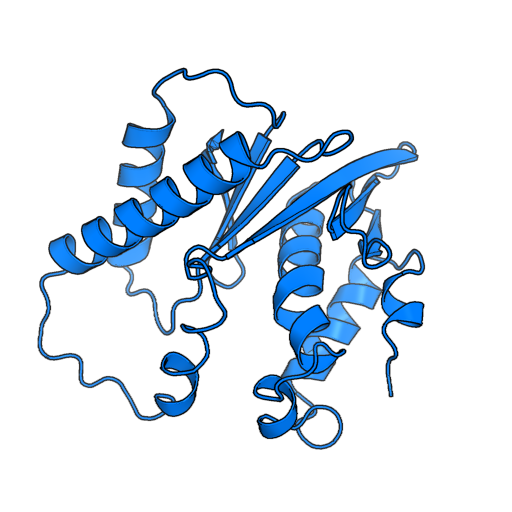 1
ATOM 659 C C . THR A 1 82 ? -8.149 -12.067 10.900 1.00 95.69 82 THR A C 1
ATOM 661 O O . THR A 1 82 ? -9.354 -12.246 10.703 1.00 95.69 82 THR A O 1
ATOM 664 N N . ARG A 1 83 ? -7.400 -12.960 11.551 1.00 92.62 83 ARG A N 1
ATOM 665 C CA . ARG A 1 83 ? -7.905 -14.230 12.099 1.00 92.62 83 ARG A CA 1
ATOM 666 C C . ARG A 1 83 ? -9.082 -14.059 13.063 1.00 92.62 83 ARG A C 1
ATOM 668 O O . ARG A 1 83 ? -9.977 -14.900 13.099 1.00 92.62 83 ARG A O 1
ATOM 675 N N . ASP A 1 84 ? -9.089 -12.983 13.841 1.00 93.12 84 ASP A N 1
ATOM 676 C CA . ASP A 1 84 ? -10.165 -12.634 14.777 1.00 93.12 84 ASP A CA 1
ATOM 677 C C . ASP A 1 84 ? -11.423 -12.060 14.088 1.00 93.12 84 ASP A C 1
ATOM 679 O O . ASP A 1 84 ? -12.434 -11.800 14.742 1.00 93.12 84 ASP A O 1
ATOM 683 N N . GLY A 1 85 ? -11.394 -11.905 12.761 1.00 92.38 85 GLY A N 1
ATOM 684 C CA . GLY A 1 85 ? -12.509 -11.426 11.951 1.00 92.38 85 GLY A CA 1
ATOM 685 C C . GLY A 1 85 ? -12.561 -9.909 11.778 1.00 92.38 85 GLY A C 1
ATOM 686 O O . GLY A 1 85 ? -13.464 -9.425 11.088 1.00 92.38 85 GLY A O 1
ATOM 687 N N . PHE A 1 86 ? -11.611 -9.158 12.345 1.00 94.75 86 PHE A N 1
ATOM 688 C CA . PHE A 1 86 ? -11.510 -7.721 12.112 1.00 94.75 86 PHE A CA 1
ATOM 689 C C . PHE A 1 86 ? -11.158 -7.428 10.644 1.00 94.75 86 PHE A C 1
ATOM 691 O O . PHE A 1 86 ? -10.421 -8.174 9.998 1.00 94.75 86 PHE A O 1
ATOM 698 N N . VAL A 1 87 ? -11.733 -6.357 10.087 1.00 96.31 87 VAL A N 1
ATOM 699 C CA . VAL A 1 87 ? -11.520 -5.948 8.692 1.00 96.31 87 VAL A CA 1
ATOM 700 C C . VAL A 1 87 ? -10.873 -4.574 8.674 1.00 96.31 87 VAL A C 1
ATOM 702 O O . VAL A 1 87 ? -11.488 -3.600 9.099 1.00 96.31 87 VAL A O 1
ATOM 705 N N . ILE A 1 88 ? -9.657 -4.521 8.139 1.00 96.44 88 ILE A N 1
ATOM 706 C CA . ILE A 1 88 ? -8.893 -3.303 7.889 1.00 96.44 88 ILE A CA 1
ATOM 707 C C . ILE A 1 88 ? -9.192 -2.850 6.463 1.00 96.44 88 ILE A C 1
ATOM 709 O O . ILE A 1 88 ? -8.923 -3.582 5.507 1.00 96.44 88 ILE A O 1
ATOM 713 N N . ARG A 1 89 ? -9.732 -1.642 6.315 1.00 96.12 89 ARG A N 1
ATOM 714 C CA . ARG A 1 89 ? -10.046 -1.021 5.025 1.00 96.12 89 ARG A CA 1
ATOM 715 C C . ARG A 1 89 ? -8.914 -0.098 4.610 1.00 96.12 89 ARG A C 1
ATOM 717 O O . ARG A 1 89 ? -8.543 0.817 5.344 1.00 96.12 89 ARG A O 1
ATOM 724 N N . VAL A 1 90 ? -8.360 -0.359 3.435 1.00 95.19 90 VAL A N 1
ATOM 725 C CA . VAL A 1 90 ? -7.084 0.197 2.993 1.00 95.19 90 VAL A CA 1
ATOM 726 C C . VAL A 1 90 ? -7.294 1.063 1.759 1.00 95.19 90 VAL A C 1
ATOM 728 O O . VAL A 1 90 ? -7.830 0.603 0.751 1.00 95.19 90 VAL A O 1
ATOM 731 N N . GLN A 1 91 ? -6.824 2.304 1.826 1.00 93.44 91 GLN A N 1
ATOM 732 C CA . GLN A 1 91 ? -6.623 3.155 0.660 1.00 93.44 91 GLN A CA 1
ATOM 733 C C . GLN A 1 91 ? -5.178 3.010 0.197 1.00 93.44 91 GLN A C 1
ATOM 735 O O . GLN A 1 91 ? -4.250 3.120 0.997 1.00 93.44 91 GLN A O 1
ATOM 740 N N . VAL A 1 92 ? -4.979 2.792 -1.095 1.00 90.62 92 VAL A N 1
ATOM 741 C CA . VAL A 1 92 ? -3.668 2.734 -1.730 1.00 90.62 92 VAL A CA 1
ATOM 742 C C . VAL A 1 92 ? -3.474 3.998 -2.566 1.00 90.62 92 VAL A C 1
ATOM 744 O O . VAL A 1 92 ? -4.378 4.507 -3.225 1.00 90.62 92 VAL A O 1
ATOM 747 N N . THR A 1 93 ? -2.271 4.551 -2.511 1.00 88.69 93 THR A N 1
ATOM 748 C CA . THR A 1 93 ? -1.848 5.675 -3.345 1.00 88.69 93 THR A CA 1
ATOM 749 C C . THR A 1 93 ? -0.429 5.451 -3.830 1.00 88.69 93 THR A C 1
ATOM 751 O O . THR A 1 93 ? 0.296 4.612 -3.297 1.00 88.69 93 THR A O 1
ATOM 754 N N . SER A 1 94 ? 0.007 6.216 -4.824 1.00 84.56 94 SER A N 1
ATOM 755 C CA . SER A 1 94 ? 1.413 6.289 -5.197 1.00 84.56 94 SER A CA 1
ATOM 756 C C . SER A 1 94 ? 1.935 7.697 -4.965 1.00 84.56 94 SER A C 1
ATOM 758 O O . SER A 1 94 ? 1.270 8.668 -5.301 1.00 84.56 94 SER A O 1
ATOM 760 N N . SER A 1 95 ? 3.165 7.816 -4.477 1.00 76.12 95 SER A N 1
ATOM 761 C CA . SER A 1 95 ? 3.877 9.102 -4.404 1.00 76.12 95 SER A CA 1
ATOM 762 C C . SER A 1 95 ? 4.131 9.751 -5.772 1.00 76.12 95 SER A C 1
ATOM 764 O O . SER A 1 95 ? 4.466 10.929 -5.866 1.00 76.12 95 SER A O 1
ATOM 766 N N . LEU A 1 96 ? 3.998 8.976 -6.851 1.00 71.56 96 LEU A N 1
ATOM 767 C CA . LEU A 1 96 ? 4.116 9.437 -8.232 1.00 71.56 96 LEU A CA 1
ATOM 768 C C . LEU A 1 96 ? 2.765 9.838 -8.845 1.00 71.56 96 LEU A C 1
ATOM 770 O O . LEU A 1 96 ? 2.721 10.265 -9.999 1.00 71.56 96 LEU A O 1
ATOM 774 N N . GLU A 1 97 ? 1.660 9.678 -8.115 1.00 59.41 97 GLU A N 1
ATOM 775 C CA . GLU A 1 97 ? 0.336 10.091 -8.569 1.00 59.41 97 GLU A CA 1
ATOM 776 C C . GLU A 1 97 ? 0.211 11.617 -8.406 1.00 59.41 97 GLU A C 1
ATOM 778 O O . GLU A 1 97 ? -0.127 12.106 -7.340 1.00 59.41 97 GLU A O 1
ATOM 783 N N . ARG A 1 98 ? 0.530 12.388 -9.457 1.00 50.91 98 ARG A N 1
ATOM 784 C CA . ARG A 1 98 ? 0.099 13.795 -9.584 1.00 50.91 98 ARG A CA 1
ATOM 785 C C . ARG A 1 98 ? -1.143 13.865 -10.467 1.00 50.91 98 ARG A C 1
ATOM 787 O O . ARG A 1 98 ? -1.238 13.086 -11.420 1.00 50.91 98 ARG A O 1
ATOM 794 N N . ASP A 1 99 ? -2.057 14.793 -10.152 1.00 38.22 99 ASP A N 1
ATOM 795 C CA . ASP A 1 99 ? -3.297 15.089 -10.891 1.00 38.22 99 ASP A CA 1
ATOM 796 C C . ASP A 1 99 ? -3.126 14.838 -12.406 1.00 38.22 99 ASP A C 1
ATOM 798 O O . ASP A 1 99 ? -2.481 15.596 -13.132 1.00 38.22 99 ASP A O 1
ATOM 802 N N . GLY A 1 100 ? -3.694 13.723 -12.879 1.00 41.56 100 GLY A N 1
ATOM 803 C CA . GLY A 1 100 ? -3.663 13.320 -14.283 1.00 41.56 100 GLY A CA 1
ATOM 804 C C . GLY A 1 100 ? -2.421 12.537 -14.732 1.00 41.56 100 GLY A C 1
ATOM 805 O O . GLY A 1 100 ? -1.604 13.037 -15.494 1.00 41.56 100 GLY A O 1
ATOM 806 N N . GLY A 1 101 ? -2.369 11.238 -14.419 1.00 39.22 101 GLY A N 1
ATOM 807 C CA . GLY A 1 101 ? -2.024 10.174 -15.384 1.00 39.22 101 GLY A CA 1
ATOM 808 C C . GLY A 1 101 ? -0.629 10.144 -16.034 1.00 39.22 101 GLY A C 1
ATOM 809 O O . GLY A 1 101 ? -0.451 9.447 -17.040 1.00 39.22 101 GLY A O 1
ATOM 810 N N . TYR A 1 102 ? 0.365 10.851 -15.508 1.00 37.62 102 TYR A N 1
ATOM 811 C CA . TYR A 1 102 ? 1.708 10.907 -16.088 1.00 37.62 102 TYR A CA 1
ATOM 812 C C . TYR A 1 102 ? 2.765 10.784 -14.995 1.00 37.62 102 TYR A C 1
ATOM 814 O O . TYR A 1 102 ? 3.196 11.802 -14.488 1.00 37.62 102 TYR A O 1
ATOM 822 N N . LEU A 1 103 ? 3.213 9.566 -14.669 1.00 42.28 103 LEU A N 1
ATOM 823 C CA . LEU A 1 103 ? 4.592 9.338 -14.190 1.00 42.28 103 LEU A CA 1
ATOM 824 C C . LEU A 1 103 ? 5.039 7.866 -14.216 1.00 42.28 103 LEU A C 1
ATOM 826 O O . LEU A 1 103 ? 6.234 7.608 -14.159 1.00 42.28 103 LEU A O 1
ATOM 830 N N . VAL A 1 104 ? 4.149 6.901 -14.491 1.00 44.16 104 VAL A N 1
ATOM 831 C CA . VAL A 1 104 ? 4.601 5.546 -14.886 1.00 44.16 104 VAL A CA 1
ATOM 832 C C . VAL A 1 104 ? 5.078 5.489 -16.353 1.00 44.16 104 VAL A C 1
ATOM 834 O O . VAL A 1 104 ? 5.709 4.529 -16.785 1.00 44.16 104 VAL A O 1
ATOM 837 N N . ARG A 1 105 ? 4.841 6.556 -17.137 1.00 38.97 105 ARG A N 1
ATOM 838 C CA . ARG A 1 105 ? 5.254 6.666 -18.553 1.00 38.97 105 ARG A CA 1
ATOM 839 C C . ARG A 1 105 ? 6.764 6.804 -18.769 1.00 38.97 105 ARG A C 1
ATOM 841 O O . ARG A 1 105 ? 7.202 6.621 -19.902 1.00 38.97 105 ARG A O 1
ATOM 848 N N . GLN A 1 106 ? 7.534 7.149 -17.737 1.00 36.78 106 GLN A N 1
ATOM 849 C CA . GLN A 1 106 ? 8.955 7.471 -17.895 1.00 36.78 106 GLN A CA 1
ATOM 850 C C . GLN A 1 106 ? 9.882 6.410 -17.284 1.00 36.78 106 GLN A C 1
ATOM 852 O O . GLN A 1 106 ? 10.881 6.081 -17.903 1.00 36.78 106 GLN A O 1
ATOM 857 N N . GLN A 1 107 ? 9.523 5.776 -16.163 1.00 42.97 107 GLN A N 1
ATOM 858 C CA . GLN A 1 107 ? 10.470 4.917 -15.433 1.00 42.97 107 GLN A CA 1
ATOM 859 C C . GLN A 1 107 ? 10.633 3.484 -15.960 1.00 42.97 107 GLN A C 1
ATOM 861 O O . GLN A 1 107 ? 11.694 2.901 -15.771 1.00 42.97 107 GLN A O 1
ATOM 866 N N . LEU A 1 108 ? 9.646 2.904 -16.653 1.00 41.50 108 LEU A N 1
ATOM 867 C CA . LEU A 1 108 ? 9.804 1.546 -17.199 1.00 41.50 108 LEU A CA 1
ATOM 868 C C . LEU A 1 108 ? 10.417 1.508 -18.613 1.00 41.50 108 LEU A C 1
ATOM 870 O O . LEU A 1 108 ? 10.809 0.440 -19.074 1.00 41.50 108 LEU A O 1
ATOM 874 N N . ARG A 1 109 ? 10.564 2.657 -19.296 1.00 39.53 109 ARG A N 1
ATOM 875 C CA . ARG A 1 109 ? 11.440 2.751 -20.485 1.00 39.53 109 ARG A CA 1
ATOM 876 C C . ARG A 1 109 ? 12.924 2.650 -20.116 1.00 39.53 109 ARG A C 1
ATOM 878 O O . ARG A 1 109 ? 13.732 2.307 -20.974 1.00 39.53 109 ARG A O 1
ATOM 885 N N . ASP A 1 110 ? 13.250 2.872 -18.846 1.00 38.97 110 ASP A N 1
ATOM 886 C CA . ASP A 1 110 ? 14.615 2.978 -18.341 1.00 38.97 110 ASP A CA 1
ATOM 887 C C . ASP A 1 110 ? 15.082 1.710 -17.603 1.00 38.97 110 ASP A C 1
ATOM 889 O O . ASP A 1 110 ? 15.938 1.753 -16.723 1.00 38.97 110 ASP A O 1
ATOM 893 N N . THR A 1 111 ? 14.607 0.528 -18.023 1.00 39.12 111 THR A N 1
ATOM 894 C CA . THR A 1 111 ? 15.351 -0.730 -17.794 1.00 39.12 111 THR A CA 1
ATOM 895 C C . THR A 1 111 ? 16.730 -0.723 -18.469 1.00 39.12 111 THR A C 1
ATOM 897 O O . THR A 1 111 ? 17.541 -1.620 -18.247 1.00 39.12 111 THR A O 1
ATOM 900 N N . GLY A 1 112 ? 17.033 0.297 -19.277 1.00 34.19 112 GLY A N 1
ATOM 901 C CA . GLY A 1 112 ? 18.403 0.692 -19.553 1.00 34.19 112 GLY A CA 1
ATOM 902 C C . GLY A 1 112 ? 18.983 1.391 -18.332 1.00 34.19 112 GLY A C 1
ATOM 903 O O . GLY A 1 112 ? 18.677 2.555 -18.116 1.00 34.19 112 GLY A O 1
ATOM 904 N N . SER A 1 113 ? 19.803 0.658 -17.566 1.00 35.53 113 SER A N 1
ATOM 905 C CA . SER A 1 113 ? 20.861 1.166 -16.683 1.00 35.53 113 SER A CA 1
ATOM 906 C C . SER A 1 113 ? 20.892 2.692 -16.618 1.00 35.53 113 SER A C 1
ATOM 908 O O . SER A 1 113 ? 21.500 3.330 -17.484 1.00 35.53 113 SER A O 1
ATOM 910 N N . TYR A 1 114 ? 20.274 3.276 -15.590 1.00 36.41 114 TYR A N 1
ATOM 911 C CA . TYR A 1 114 ? 20.579 4.648 -15.224 1.00 36.41 114 TYR A CA 1
ATOM 912 C C . TYR A 1 114 ? 22.070 4.691 -14.878 1.00 36.41 114 TYR A C 1
ATOM 914 O O . TYR A 1 114 ? 22.482 4.448 -13.749 1.00 36.41 114 TYR A O 1
ATOM 922 N N . THR A 1 115 ? 22.900 5.053 -15.852 1.00 33.47 115 THR A N 1
ATOM 923 C CA . THR A 1 115 ? 24.056 5.892 -15.569 1.00 33.47 115 THR A CA 1
ATOM 924 C C . THR A 1 115 ? 23.484 7.244 -15.165 1.00 33.47 115 THR A C 1
ATOM 926 O O . THR A 1 115 ? 23.459 8.190 -15.951 1.00 33.47 115 THR A O 1
ATOM 929 N N . THR A 1 116 ? 22.914 7.314 -13.963 1.00 41.28 116 THR A N 1
ATOM 930 C CA . THR A 1 116 ? 22.626 8.578 -13.310 1.00 41.28 116 THR A CA 1
ATOM 931 C C . THR A 1 116 ? 23.971 9.282 -13.219 1.00 41.28 116 THR A C 1
ATOM 933 O O . THR A 1 116 ? 24.905 8.784 -12.589 1.00 41.28 116 THR A O 1
ATOM 936 N N . ALA A 1 117 ? 24.094 10.433 -13.886 1.00 43.03 117 ALA A N 1
ATOM 937 C CA . ALA A 1 117 ? 25.102 11.412 -13.504 1.00 43.03 117 ALA A CA 1
ATOM 938 C C . ALA A 1 117 ? 25.058 11.531 -11.974 1.00 43.03 117 ALA A C 1
ATOM 940 O O . ALA A 1 117 ? 23.962 11.452 -11.420 1.00 43.03 117 ALA A O 1
ATOM 941 N N . ALA A 1 118 ? 26.210 11.636 -11.310 1.00 48.12 118 ALA A N 1
ATOM 942 C CA . ALA A 1 118 ? 26.313 11.661 -9.853 1.00 48.12 118 ALA A CA 1
ATOM 943 C C . ALA A 1 118 ? 25.468 12.810 -9.264 1.00 48.12 118 ALA A C 1
ATOM 945 O O . ALA A 1 118 ? 25.966 13.914 -9.063 1.00 48.12 118 ALA A O 1
ATOM 946 N N . ARG A 1 119 ? 24.168 12.569 -9.063 1.00 60.94 119 ARG A N 1
ATOM 947 C CA . ARG A 1 119 ? 23.260 13.455 -8.342 1.00 60.94 119 ARG A CA 1
ATOM 948 C C . ARG A 1 119 ? 23.588 13.292 -6.872 1.00 60.94 119 ARG A C 1
ATOM 950 O O . ARG A 1 119 ? 23.866 12.178 -6.421 1.00 60.94 119 ARG A O 1
ATOM 957 N N . ASP A 1 120 ? 23.576 14.403 -6.153 1.00 71.75 120 ASP A N 1
ATOM 958 C CA . ASP A 1 120 ? 23.767 14.383 -4.713 1.00 71.75 120 ASP A CA 1
ATOM 959 C C . ASP A 1 120 ? 22.665 13.515 -4.086 1.00 71.75 120 ASP A C 1
ATOM 961 O O . ASP A 1 120 ? 21.474 13.707 -4.344 1.00 71.75 120 ASP A O 1
ATOM 965 N N . THR A 1 121 ? 23.071 12.535 -3.282 1.00 73.12 121 THR A N 1
ATOM 966 C CA . THR A 1 121 ? 22.186 11.665 -2.501 1.00 73.12 121 THR A CA 1
ATOM 967 C C . THR A 1 121 ? 21.137 12.484 -1.746 1.00 73.12 121 THR A C 1
ATOM 969 O O . THR A 1 121 ? 19.977 12.080 -1.691 1.00 73.12 121 THR A O 1
ATOM 972 N N . LEU A 1 122 ? 21.518 13.650 -1.211 1.00 77.69 122 LEU A N 1
ATOM 973 C CA . LEU A 1 122 ? 20.615 14.533 -0.472 1.00 77.69 122 LEU A CA 1
ATOM 974 C C . LEU A 1 122 ? 19.520 15.129 -1.361 1.00 77.69 122 LEU A C 1
ATOM 976 O O . LEU A 1 122 ? 18.359 15.137 -0.968 1.00 77.69 122 LEU A O 1
ATOM 980 N N . GLU A 1 123 ? 19.862 15.567 -2.574 1.00 79.12 123 GLU A N 1
ATOM 981 C CA . GLU A 1 123 ? 18.890 16.124 -3.524 1.00 79.12 123 GLU A CA 1
ATOM 982 C C . GLU A 1 123 ? 17.825 15.080 -3.890 1.00 79.12 123 GLU A C 1
ATOM 984 O O . GLU A 1 123 ? 16.632 15.377 -3.917 1.00 79.12 123 GLU A O 1
ATOM 989 N N . VAL A 1 124 ? 18.248 13.830 -4.111 1.00 79.25 124 VAL A N 1
ATOM 990 C CA . VAL A 1 124 ? 17.335 12.720 -4.421 1.00 79.25 124 VAL A CA 1
ATOM 991 C C . VAL A 1 124 ? 16.435 12.383 -3.231 1.00 79.25 124 VAL A C 1
ATOM 993 O O . VAL A 1 124 ? 15.257 12.078 -3.431 1.00 79.25 124 VAL A O 1
ATOM 996 N N . VAL A 1 125 ? 16.966 12.420 -2.005 1.00 83.25 125 VAL A N 1
ATOM 997 C CA . VAL A 1 125 ? 16.177 12.190 -0.786 1.00 83.25 125 VAL A CA 1
ATOM 998 C C . VAL A 1 125 ? 15.124 13.279 -0.615 1.00 83.25 125 VAL A C 1
ATOM 1000 O O . VAL A 1 125 ? 13.957 12.944 -0.436 1.00 83.25 125 VAL A O 1
ATOM 1003 N N . GLU A 1 126 ? 15.501 14.552 -0.717 1.00 84.50 126 GLU A N 1
ATOM 1004 C CA . GLU A 1 126 ? 14.578 15.675 -0.522 1.00 84.50 126 GLU A CA 1
ATOM 1005 C C . GLU A 1 126 ? 13.493 15.719 -1.611 1.00 84.50 126 GLU A C 1
ATOM 1007 O O . GLU A 1 126 ? 12.314 15.869 -1.298 1.00 84.50 126 GLU A O 1
ATOM 1012 N N . GLU A 1 127 ? 13.837 15.469 -2.882 1.00 83.12 127 GLU A N 1
ATOM 1013 C CA . GLU A 1 127 ? 12.843 15.364 -3.964 1.00 83.12 127 GLU A CA 1
ATOM 1014 C C . GLU A 1 127 ? 11.789 14.287 -3.650 1.00 83.12 127 GLU A C 1
ATOM 1016 O O . GLU A 1 127 ? 10.585 14.503 -3.806 1.00 83.12 127 GLU A O 1
ATOM 1021 N N . ARG A 1 128 ? 12.234 13.113 -3.188 1.00 84.00 128 ARG A N 1
ATOM 1022 C CA . ARG A 1 128 ? 11.344 11.994 -2.847 1.00 84.00 128 ARG A CA 1
ATOM 1023 C C . ARG A 1 128 ? 10.520 12.272 -1.601 1.00 84.00 128 ARG A C 1
ATOM 1025 O O . ARG A 1 128 ? 9.326 11.981 -1.607 1.00 84.00 128 ARG A O 1
ATOM 1032 N N . LEU A 1 129 ? 11.140 12.847 -0.573 1.00 87.69 129 LEU A N 1
ATOM 1033 C CA . LEU A 1 129 ? 10.477 13.272 0.652 1.00 87.69 129 LEU A CA 1
ATOM 1034 C C . LEU A 1 129 ? 9.304 14.197 0.321 1.00 87.69 129 LEU A C 1
ATOM 1036 O O . LEU A 1 129 ? 8.173 13.882 0.683 1.00 87.69 129 LEU A O 1
ATOM 1040 N N . CYS A 1 130 ? 9.542 15.256 -0.460 1.00 85.81 130 CYS A N 1
ATOM 1041 C CA . CYS A 1 130 ? 8.488 16.174 -0.888 1.00 85.81 130 CYS A CA 1
ATOM 1042 C C . CYS A 1 130 ? 7.347 15.453 -1.613 1.00 85.81 130 CYS A C 1
ATOM 1044 O O . CYS A 1 130 ? 6.189 15.687 -1.295 1.00 85.81 130 CYS A O 1
ATOM 1046 N N . ARG A 1 131 ? 7.638 14.527 -2.538 1.00 85.25 131 ARG A N 1
ATOM 1047 C CA . ARG A 1 131 ? 6.580 13.781 -3.249 1.00 85.25 131 ARG A CA 1
ATOM 1048 C C . ARG A 1 131 ? 5.733 12.909 -2.326 1.00 85.25 131 ARG A C 1
ATOM 1050 O O . ARG A 1 131 ? 4.525 12.805 -2.520 1.00 85.25 131 ARG A O 1
ATOM 1057 N N . ILE A 1 132 ? 6.356 12.259 -1.347 1.00 88.31 132 ILE A N 1
ATOM 1058 C CA . ILE A 1 132 ? 5.643 11.421 -0.377 1.00 88.31 132 ILE A CA 1
ATOM 1059 C C . ILE A 1 132 ? 4.756 12.293 0.517 1.00 88.31 132 ILE A C 1
ATOM 1061 O O . ILE A 1 132 ? 3.598 11.944 0.738 1.00 88.31 132 ILE A O 1
ATOM 1065 N N . LEU A 1 133 ? 5.272 13.432 0.986 1.00 89.06 133 LEU A N 1
ATOM 1066 C CA . LEU A 1 133 ? 4.517 14.384 1.803 1.00 89.06 133 LEU A CA 1
ATOM 1067 C C . LEU A 1 133 ? 3.368 15.038 1.018 1.00 89.06 133 LEU A C 1
ATOM 1069 O O . LEU A 1 133 ? 2.267 15.169 1.555 1.00 89.06 133 LEU A O 1
ATOM 1073 N N . ASP A 1 134 ? 3.583 15.375 -0.256 1.00 86.81 134 ASP A N 1
ATOM 1074 C CA . ASP A 1 134 ? 2.540 15.868 -1.163 1.00 86.81 134 ASP A CA 1
ATOM 1075 C C . ASP A 1 134 ? 1.419 14.826 -1.305 1.00 86.81 134 ASP A C 1
ATOM 1077 O O . ASP A 1 134 ? 0.247 15.142 -1.107 1.00 86.81 134 ASP A O 1
ATOM 1081 N N . ALA A 1 135 ? 1.771 13.566 -1.588 1.00 85.94 135 ALA A N 1
ATOM 1082 C CA . ALA A 1 135 ? 0.800 12.483 -1.747 1.00 85.94 135 ALA A CA 1
ATOM 1083 C C . ALA A 1 135 ? 0.039 12.182 -0.447 1.00 85.94 135 ALA A C 1
ATOM 1085 O O . ALA A 1 135 ? -1.164 11.914 -0.484 1.00 85.94 135 ALA A O 1
ATOM 1086 N N . LEU A 1 136 ? 0.720 12.247 0.701 1.00 88.56 136 LEU A N 1
ATOM 1087 C CA . LEU A 1 136 ? 0.088 12.145 2.013 1.00 88.56 136 LEU A CA 1
ATOM 1088 C C . LEU A 1 136 ? -0.940 13.266 2.198 1.00 88.56 136 LEU A C 1
ATOM 1090 O O . LEU A 1 136 ? -2.107 12.992 2.468 1.00 88.56 136 LEU A O 1
ATOM 1094 N N . THR A 1 137 ? -0.526 14.515 1.988 1.00 87.56 137 THR A N 1
ATOM 1095 C CA . THR A 1 137 ? -1.379 15.700 2.147 1.00 87.56 137 THR A CA 1
ATOM 1096 C C . THR A 1 137 ? -2.590 15.649 1.220 1.00 87.56 137 THR A C 1
ATOM 1098 O O . THR A 1 137 ? -3.719 15.881 1.653 1.00 87.56 137 THR A O 1
ATOM 1101 N N . GLU A 1 138 ? -2.387 15.296 -0.049 1.00 86.31 138 GLU A N 1
ATOM 1102 C CA . GLU A 1 138 ? -3.466 15.191 -1.028 1.00 86.31 138 GLU A CA 1
ATOM 1103 C C . GLU A 1 138 ? -4.497 14.130 -0.617 1.00 86.31 138 GLU A C 1
ATOM 1105 O O . GLU A 1 138 ? -5.704 14.374 -0.687 1.00 86.31 138 GLU A O 1
ATOM 1110 N N . LYS A 1 139 ? -4.049 12.954 -0.156 1.00 86.81 139 LYS A N 1
ATOM 1111 C CA . LYS A 1 139 ? -4.961 11.873 0.252 1.00 86.81 139 LYS A CA 1
ATOM 1112 C C . LYS A 1 139 ? -5.620 12.110 1.606 1.00 86.81 139 LYS A C 1
ATOM 1114 O O . LYS A 1 139 ? -6.701 11.571 1.829 1.00 86.81 139 LYS A O 1
ATOM 1119 N N . GLU A 1 140 ? -5.030 12.913 2.483 1.00 87.75 140 GLU A N 1
ATOM 1120 C CA . GLU A 1 140 ? -5.707 13.411 3.687 1.00 87.75 140 GLU A CA 1
ATOM 1121 C C . GLU A 1 140 ? -6.830 14.388 3.319 1.00 87.75 140 GLU A C 1
ATOM 1123 O O . GLU A 1 140 ? -7.951 14.256 3.805 1.00 87.75 140 GLU A O 1
ATOM 1128 N N . GLN A 1 141 ? -6.573 15.324 2.398 1.00 86.38 141 GLN A N 1
ATOM 1129 C CA . GLN A 1 141 ? -7.590 16.266 1.909 1.00 86.38 141 GLN A CA 1
ATOM 1130 C C . GLN A 1 141 ? -8.715 15.570 1.133 1.00 86.38 141 GLN A C 1
ATOM 1132 O O . GLN A 1 141 ? -9.863 16.011 1.164 1.00 86.38 141 GLN A O 1
ATOM 1137 N N . ARG A 1 142 ? -8.387 14.480 0.432 1.00 85.06 142 ARG A N 1
ATOM 1138 C CA . ARG A 1 142 ? -9.320 13.640 -0.332 1.00 85.06 142 ARG A CA 1
ATOM 1139 C C . ARG A 1 142 ? -9.698 12.362 0.432 1.00 85.06 142 ARG A C 1
ATOM 1141 O O . ARG A 1 142 ? -9.921 11.327 -0.199 1.00 85.06 142 ARG A O 1
ATOM 1148 N N . TYR A 1 143 ? -9.747 12.422 1.767 1.00 85.44 143 TYR A N 1
ATOM 1149 C CA . TYR A 1 143 ? -10.115 11.280 2.606 1.00 85.44 143 TYR A CA 1
ATOM 1150 C C . TYR A 1 143 ? -11.451 10.666 2.166 1.00 85.44 143 TYR A C 1
ATOM 1152 O O . TYR A 1 143 ? -12.429 11.370 1.900 1.00 85.44 143 TYR A O 1
ATOM 1160 N N . ARG A 1 144 ? -11.487 9.332 2.105 1.00 82.06 144 ARG A N 1
ATOM 1161 C CA . ARG A 1 144 ? -12.684 8.561 1.764 1.00 82.06 144 ARG A CA 1
ATOM 1162 C C . ARG A 1 144 ? -13.246 7.904 3.015 1.00 82.06 144 ARG A C 1
ATOM 1164 O O . ARG A 1 144 ? -12.577 7.075 3.633 1.00 82.06 144 ARG A O 1
ATOM 1171 N N . GLU A 1 145 ? -14.487 8.253 3.346 1.00 84.50 145 GLU A N 1
ATOM 1172 C CA . GLU A 1 145 ? -15.199 7.699 4.498 1.00 84.50 145 GLU A CA 1
ATOM 1173 C C . GLU A 1 145 ? -15.202 6.165 4.477 1.00 84.50 145 GLU A C 1
ATOM 1175 O O . GLU A 1 145 ? -15.365 5.535 3.429 1.00 84.50 145 GLU A O 1
ATOM 1180 N N . GLY A 1 146 ? -15.002 5.570 5.655 1.00 86.19 146 GLY A N 1
ATOM 1181 C CA . GLY A 1 146 ? -14.895 4.123 5.803 1.00 86.19 146 GLY A CA 1
ATOM 1182 C C . GLY A 1 146 ? -13.523 3.567 5.428 1.00 86.19 146 GLY A C 1
ATOM 1183 O O . GLY A 1 146 ? -13.415 2.367 5.215 1.00 86.19 146 GLY A O 1
ATOM 1184 N N . THR A 1 147 ? -12.483 4.399 5.342 1.00 91.19 147 THR A N 1
ATOM 1185 C CA . THR A 1 147 ? -11.096 3.925 5.233 1.00 91.19 147 THR A CA 1
ATOM 1186 C C . THR A 1 147 ? -10.402 4.005 6.587 1.00 91.19 147 THR A C 1
ATOM 1188 O O . THR A 1 147 ? -10.453 5.046 7.243 1.00 91.19 147 THR A O 1
ATOM 1191 N N . ASP A 1 148 ? -9.715 2.927 6.970 1.00 92.88 148 ASP A N 1
ATOM 1192 C CA . ASP A 1 148 ? -8.991 2.824 8.238 1.00 92.88 148 ASP A CA 1
ATOM 1193 C C . ASP A 1 148 ? -7.508 3.195 8.084 1.00 92.88 148 ASP A C 1
ATOM 1195 O O . ASP A 1 148 ? -6.932 3.841 8.961 1.00 92.88 148 ASP A O 1
ATOM 1199 N N . VAL A 1 149 ? -6.880 2.778 6.979 1.00 94.69 149 VAL A N 1
ATOM 1200 C CA . VAL A 1 149 ? -5.427 2.858 6.763 1.00 94.69 149 VAL A CA 1
ATOM 1201 C C . VAL A 1 149 ? -5.096 3.408 5.376 1.00 94.69 149 VAL A C 1
ATOM 1203 O O . VAL A 1 149 ? -5.729 3.033 4.389 1.00 94.69 149 VAL A O 1
ATOM 1206 N N . LEU A 1 150 ? -4.055 4.240 5.295 1.00 93.62 150 LEU A N 1
ATOM 1207 C CA . LEU A 1 150 ? -3.455 4.692 4.037 1.00 93.62 150 LEU A CA 1
ATOM 1208 C C . LEU A 1 150 ? -2.140 3.951 3.762 1.00 93.62 150 LEU A C 1
ATOM 1210 O O . LEU A 1 150 ? -1.282 3.848 4.637 1.00 93.62 150 LEU A O 1
ATOM 1214 N N . VAL A 1 151 ? -1.953 3.483 2.529 1.00 93.75 151 VAL A N 1
ATOM 1215 C CA . VAL A 1 151 ? -0.705 2.896 2.029 1.00 93.75 151 VAL A CA 1
ATOM 1216 C C . VAL A 1 151 ? -0.178 3.734 0.871 1.00 93.75 151 VAL A C 1
ATOM 1218 O O . VAL A 1 151 ? -0.797 3.806 -0.189 1.00 93.75 151 VAL A O 1
ATOM 1221 N N . ILE A 1 152 ? 0.994 4.339 1.053 1.00 91.12 152 ILE A N 1
ATOM 1222 C CA . ILE A 1 152 ? 1.715 5.080 0.017 1.00 91.12 152 ILE A CA 1
ATOM 1223 C C . ILE A 1 152 ? 2.734 4.149 -0.635 1.00 91.12 152 ILE A C 1
ATOM 1225 O O . ILE A 1 152 ? 3.649 3.641 0.006 1.00 91.12 152 ILE A O 1
ATOM 1229 N N . ARG A 1 153 ? 2.609 3.935 -1.939 1.00 88.38 153 ARG A N 1
ATOM 1230 C CA . ARG A 1 153 ? 3.571 3.169 -2.723 1.00 88.38 153 ARG A CA 1
ATOM 1231 C C . ARG A 1 153 ? 4.629 4.091 -3.320 1.00 88.38 153 ARG A C 1
ATOM 1233 O O . ARG A 1 153 ? 4.326 4.862 -4.238 1.00 88.38 153 ARG A O 1
ATOM 1240 N N . GLU A 1 154 ? 5.870 3.933 -2.869 1.00 84.44 154 GLU A N 1
ATOM 1241 C CA . GLU A 1 154 ? 7.051 4.536 -3.490 1.00 84.44 154 GLU A CA 1
ATOM 1242 C C . GLU A 1 154 ? 7.712 3.510 -4.421 1.00 84.44 154 GLU A C 1
ATOM 1244 O O . GLU A 1 154 ? 8.197 2.464 -3.986 1.00 84.44 154 GLU A O 1
ATOM 1249 N N . GLN A 1 155 ? 7.730 3.799 -5.724 1.00 69.50 155 GLN A N 1
ATOM 1250 C CA . GLN A 1 155 ? 8.495 3.001 -6.681 1.00 69.50 155 GLN A CA 1
ATOM 1251 C C . GLN A 1 155 ? 9.921 3.548 -6.790 1.00 69.50 155 GLN A C 1
ATOM 1253 O O . GLN A 1 155 ? 10.120 4.719 -7.125 1.00 69.50 155 GLN A O 1
ATOM 1258 N N . SER A 1 156 ? 10.924 2.689 -6.594 1.00 59.06 156 SER A N 1
ATOM 1259 C CA . SER A 1 156 ? 12.282 3.004 -7.041 1.00 59.06 156 SER A CA 1
ATOM 1260 C C . SER A 1 156 ? 12.983 1.779 -7.576 1.00 59.06 156 SER A C 1
ATOM 1262 O O . SER A 1 156 ? 13.036 0.731 -6.942 1.00 59.06 156 SER A O 1
ATOM 1264 N N . VAL A 1 157 ? 13.600 1.960 -8.731 1.00 53.00 157 VAL A N 1
ATOM 1265 C CA . VAL A 1 157 ? 14.635 1.060 -9.212 1.00 53.00 157 VAL A CA 1
ATOM 1266 C C . VAL A 1 157 ? 15.904 1.390 -8.415 1.00 53.00 157 VAL A C 1
ATOM 1268 O O . VAL A 1 157 ? 16.301 2.552 -8.364 1.00 53.00 157 VAL A O 1
ATOM 1271 N N . SER A 1 158 ? 16.469 0.382 -7.743 1.00 54.78 158 SER A N 1
ATOM 1272 C CA . SER A 1 158 ? 17.713 0.413 -6.952 1.00 54.78 158 SER A CA 1
ATOM 1273 C C . SER A 1 158 ? 17.815 1.524 -5.897 1.00 54.78 158 SER A C 1
ATOM 1275 O O . SER A 1 158 ? 18.357 2.604 -6.142 1.00 54.78 158 SER A O 1
ATOM 1277 N N . TRP A 1 159 ? 17.370 1.229 -4.678 1.00 63.09 159 TRP A N 1
ATOM 1278 C CA . TRP A 1 159 ? 17.849 1.961 -3.511 1.00 63.09 159 TRP A CA 1
ATOM 1279 C C . TRP A 1 159 ? 19.272 1.486 -3.219 1.00 63.09 159 TRP A C 1
ATOM 1281 O O . TRP A 1 159 ? 19.508 0.290 -3.079 1.00 63.09 159 TRP A O 1
ATOM 1291 N N . GLY A 1 160 ? 20.235 2.403 -3.194 1.00 58.84 160 GLY A N 1
ATOM 1292 C CA . GLY A 1 160 ? 21.537 2.104 -2.599 1.00 58.84 160 GLY A CA 1
ATOM 1293 C C . GLY A 1 160 ? 21.426 2.085 -1.073 1.00 58.84 160 GLY A C 1
ATOM 1294 O O . GLY A 1 160 ? 20.519 2.713 -0.522 1.00 58.84 160 GLY A O 1
ATOM 1295 N N . ASP A 1 161 ? 22.393 1.455 -0.401 1.00 65.19 161 ASP A N 1
ATOM 1296 C CA . ASP A 1 161 ? 22.428 1.265 1.064 1.00 65.19 161 ASP A CA 1
ATOM 1297 C C . ASP A 1 161 ? 22.297 2.562 1.886 1.00 65.19 161 ASP A C 1
ATOM 1299 O O . ASP A 1 161 ? 21.997 2.524 3.075 1.00 65.19 161 ASP A O 1
ATOM 1303 N N . VAL A 1 162 ? 22.522 3.724 1.267 1.00 66.81 162 VAL A N 1
ATOM 1304 C CA . VAL A 1 162 ? 22.450 5.043 1.912 1.00 66.81 162 VAL A CA 1
ATOM 1305 C C . VAL A 1 162 ? 21.091 5.722 1.709 1.00 66.81 162 VAL A C 1
ATOM 1307 O O . VAL A 1 162 ? 20.581 6.360 2.621 1.00 66.81 162 VAL A O 1
ATOM 1310 N N . LEU A 1 163 ? 20.471 5.583 0.533 1.00 75.38 163 LEU A N 1
ATOM 1311 C CA . LEU A 1 163 ? 19.298 6.385 0.155 1.00 75.38 163 LEU A CA 1
ATOM 1312 C C . LEU A 1 163 ? 18.052 6.029 0.970 1.00 75.38 163 LEU A C 1
ATOM 1314 O O . LEU A 1 163 ? 17.332 6.919 1.423 1.00 75.38 163 LEU A O 1
ATOM 1318 N N . GLU A 1 164 ? 17.786 4.735 1.147 1.00 79.06 164 GLU A N 1
ATOM 1319 C CA . GLU A 1 164 ? 16.568 4.283 1.822 1.00 79.06 164 GLU A CA 1
ATOM 1320 C C . GLU A 1 164 ? 16.595 4.571 3.330 1.00 79.06 164 GLU A C 1
ATOM 1322 O O . GLU A 1 164 ? 15.625 5.151 3.827 1.00 79.06 164 GLU A O 1
ATOM 1327 N N . PRO A 1 165 ? 17.683 4.272 4.074 1.00 83.44 165 PRO A N 1
ATOM 1328 C CA . PRO A 1 165 ? 17.755 4.629 5.488 1.00 83.44 165 PRO A CA 1
ATOM 1329 C C . PRO A 1 165 ? 17.667 6.140 5.725 1.00 83.44 165 PRO A C 1
ATOM 1331 O O . PRO A 1 165 ? 16.976 6.564 6.651 1.00 83.44 165 PRO A O 1
ATOM 1334 N N . THR A 1 166 ? 18.312 6.960 4.884 1.00 85.81 166 THR A N 1
ATOM 1335 C CA . THR A 1 166 ? 18.250 8.423 5.016 1.00 85.81 166 THR A CA 1
ATOM 1336 C C . THR A 1 166 ? 16.840 8.949 4.759 1.00 85.81 166 THR A C 1
ATOM 1338 O O . THR A 1 166 ? 16.347 9.747 5.551 1.00 85.81 166 THR A O 1
ATOM 1341 N N . LEU A 1 167 ? 16.146 8.471 3.721 1.00 86.50 167 LEU A N 1
ATOM 1342 C CA . LEU A 1 167 ? 14.760 8.877 3.481 1.00 86.50 167 LEU A CA 1
ATOM 1343 C C . LEU A 1 167 ? 13.825 8.443 4.620 1.00 86.50 167 LEU A C 1
ATOM 1345 O O . LEU A 1 167 ? 12.991 9.238 5.044 1.00 86.50 167 LEU A O 1
ATOM 1349 N N . LYS A 1 168 ? 13.973 7.217 5.145 1.00 86.88 168 LYS A N 1
ATOM 1350 C CA . LYS A 1 168 ? 13.192 6.739 6.301 1.00 86.88 168 LYS A CA 1
ATOM 1351 C C . LYS A 1 168 ? 13.384 7.640 7.521 1.00 86.88 168 LYS A C 1
ATOM 1353 O O . LYS A 1 168 ? 12.401 7.997 8.162 1.00 86.88 168 LYS A O 1
ATOM 1358 N N . ALA A 1 169 ? 14.625 8.032 7.814 1.00 87.44 169 ALA A N 1
ATOM 1359 C CA . ALA A 1 169 ? 14.927 8.939 8.919 1.00 87.44 169 ALA A CA 1
ATOM 1360 C C . ALA A 1 169 ? 14.255 10.309 8.732 1.00 87.44 169 ALA A C 1
ATOM 1362 O O . ALA A 1 169 ? 13.576 10.782 9.638 1.00 87.44 169 ALA A O 1
ATOM 1363 N N . ARG A 1 170 ? 14.363 10.902 7.535 1.00 89.12 170 ARG A N 1
ATOM 1364 C CA . ARG A 1 170 ? 13.737 12.198 7.224 1.00 89.12 170 ARG A CA 1
ATOM 1365 C C . ARG A 1 170 ? 12.208 12.134 7.276 1.00 89.12 170 ARG A C 1
ATOM 1367 O O . ARG A 1 170 ? 11.579 13.019 7.840 1.00 89.12 170 ARG A O 1
ATOM 1374 N N . LEU A 1 171 ? 11.597 11.067 6.757 1.00 89.00 171 LEU A N 1
ATOM 1375 C CA . LEU A 1 171 ? 10.148 10.852 6.865 1.00 89.00 171 LEU A CA 1
ATOM 1376 C C . LEU A 1 171 ? 9.694 10.732 8.320 1.00 89.00 171 LEU A C 1
ATOM 1378 O O . LEU A 1 171 ? 8.665 11.295 8.679 1.00 89.00 171 LEU A O 1
ATOM 1382 N N . ALA A 1 172 ? 10.452 10.015 9.152 1.00 87.12 172 ALA A N 1
ATOM 1383 C CA . ALA A 1 172 ? 10.149 9.919 10.572 1.00 87.12 172 ALA A CA 1
ATOM 1384 C C . ALA A 1 172 ? 10.196 11.303 11.236 1.00 87.12 172 ALA A C 1
ATOM 1386 O O . ALA A 1 172 ? 9.282 11.629 11.982 1.00 87.12 172 ALA A O 1
ATOM 1387 N N . GLU A 1 173 ? 11.197 12.135 10.933 1.00 87.25 173 GLU A N 1
ATOM 1388 C CA . GLU A 1 173 ? 11.297 13.509 11.451 1.00 87.25 173 GLU A CA 1
ATOM 1389 C C . GLU A 1 173 ? 10.085 14.372 11.064 1.00 87.25 173 GLU A C 1
ATOM 1391 O O . GLU A 1 173 ? 9.455 14.960 11.940 1.00 87.25 173 GLU A O 1
ATOM 1396 N N . GLU A 1 174 ? 9.720 14.410 9.780 1.00 85.75 174 GLU A N 1
ATOM 1397 C CA . GLU A 1 174 ? 8.649 15.284 9.274 1.00 85.75 174 GLU A CA 1
ATOM 1398 C C . GLU A 1 174 ? 7.248 14.827 9.725 1.00 85.75 174 GLU A C 1
ATOM 1400 O O . GLU A 1 174 ? 6.409 15.638 10.126 1.00 85.75 174 GLU A O 1
ATOM 1405 N N . VAL A 1 175 ? 6.987 13.513 9.717 1.00 82.06 175 VAL A N 1
ATOM 1406 C CA . VAL A 1 175 ? 5.666 12.944 10.054 1.00 82.06 175 VAL A CA 1
ATOM 1407 C C . VAL A 1 175 ? 5.446 12.836 11.573 1.00 82.06 175 VAL A C 1
ATOM 1409 O O . VAL A 1 175 ? 4.310 12.683 12.022 1.00 82.06 175 VAL A O 1
ATOM 1412 N N . SER A 1 176 ? 6.502 12.993 12.384 1.00 69.69 176 SER A N 1
ATOM 1413 C CA . SER A 1 176 ? 6.400 13.086 13.853 1.00 69.69 176 SER A CA 1
ATOM 1414 C C . SER A 1 176 ? 5.610 14.307 14.332 1.00 69.69 176 SER A C 1
ATOM 1416 O O . SER A 1 176 ? 5.202 14.363 15.496 1.00 69.69 176 SER A O 1
ATOM 1418 N N . THR A 1 177 ? 5.406 15.302 13.468 1.00 62.81 177 THR A N 1
ATOM 1419 C CA . THR A 1 177 ? 4.662 16.516 13.801 1.00 62.81 177 THR A CA 1
ATOM 1420 C C . THR A 1 177 ? 3.161 16.189 13.884 1.00 62.81 177 THR A C 1
ATOM 1422 O O . THR A 1 177 ? 2.589 15.714 12.902 1.00 62.81 177 THR A O 1
ATOM 1425 N N . PRO A 1 178 ? 2.496 16.392 15.040 1.00 58.03 178 PRO A N 1
ATOM 1426 C CA . PRO A 1 178 ? 1.179 15.826 15.329 1.00 58.03 178 PRO A CA 1
ATOM 1427 C C . PRO A 1 178 ? 0.056 16.640 14.681 1.00 58.03 178 PRO A C 1
ATOM 1429 O O . PRO A 1 178 ? -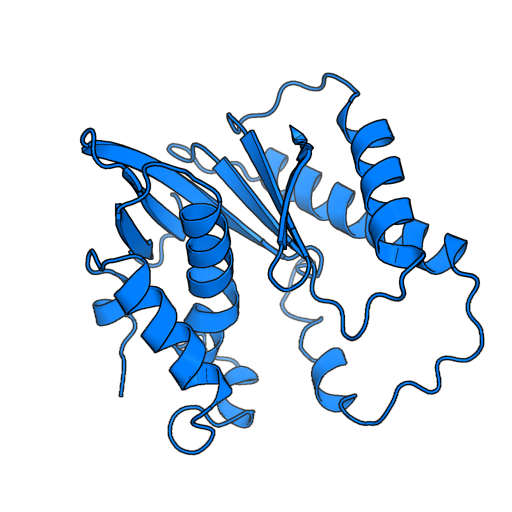0.726 17.308 15.357 1.00 58.03 178 PRO A O 1
ATOM 1432 N N . GLU A 1 179 ? -0.042 16.587 13.359 1.00 70.88 179 GLU A N 1
ATOM 1433 C CA . GLU A 1 179 ? -1.286 16.937 12.685 1.00 70.88 179 GLU A CA 1
ATOM 1434 C C . GLU A 1 179 ? -2.264 15.755 12.794 1.00 70.88 179 GLU A C 1
ATOM 1436 O O . GLU A 1 179 ? -1.869 14.607 12.554 1.00 70.88 179 GLU A O 1
ATOM 1441 N N . PRO A 1 180 ? -3.531 15.990 13.180 1.00 76.50 180 PRO A N 1
ATOM 1442 C CA . PRO A 1 180 ? -4.529 14.931 13.229 1.00 76.50 180 PRO A CA 1
ATOM 1443 C C . PRO A 1 180 ? -4.743 14.343 11.827 1.00 76.50 180 PRO A C 1
ATOM 1445 O O . PRO A 1 180 ? -5.043 15.066 10.880 1.00 76.50 180 PRO A O 1
ATOM 1448 N N . SER A 1 181 ? -4.581 13.024 11.711 1.00 85.75 181 SER A N 1
ATOM 1449 C CA . SER A 1 181 ? -4.838 12.252 10.490 1.00 85.75 181 SER A CA 1
ATOM 1450 C C . SER A 1 181 ? -6.251 11.679 10.515 1.00 85.75 181 SER A C 1
ATOM 1452 O O . SER A 1 181 ? -6.734 11.267 11.573 1.00 85.75 181 SER A O 1
ATOM 1454 N N . ASN A 1 182 ? -6.903 11.616 9.351 1.00 89.31 182 ASN A N 1
ATOM 1455 C CA . ASN A 1 182 ? -8.177 10.903 9.214 1.00 89.31 182 ASN A CA 1
ATOM 1456 C C . ASN A 1 182 ?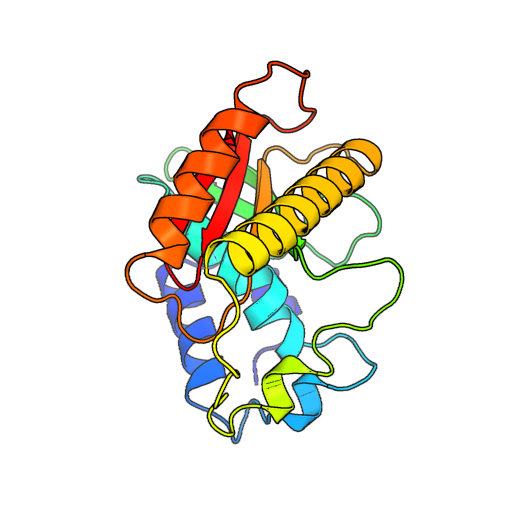 -7.986 9.378 9.155 1.00 89.31 182 ASN A C 1
ATOM 1458 O O . ASN A 1 182 ? -8.945 8.627 9.332 1.00 89.31 182 ASN A O 1
ATOM 1462 N N . TYR A 1 183 ? -6.758 8.913 8.909 1.00 89.81 183 TYR A N 1
ATOM 1463 C CA . TYR A 1 183 ? -6.401 7.501 8.920 1.00 89.81 183 TYR A CA 1
ATOM 1464 C C . TYR A 1 183 ? -5.867 7.107 10.300 1.00 89.81 183 TYR A C 1
ATOM 1466 O O . TYR A 1 183 ? -5.094 7.830 10.925 1.00 89.81 183 TYR A O 1
ATOM 1474 N N . SER A 1 184 ? -6.232 5.913 10.765 1.00 90.44 184 SER A N 1
ATOM 1475 C CA . SER A 1 184 ? -5.725 5.358 12.029 1.00 90.44 184 SER A CA 1
ATOM 1476 C C . SER A 1 184 ? -4.232 5.017 11.981 1.00 90.44 184 SER A C 1
ATOM 1478 O O . SER A 1 184 ? -3.568 4.981 13.017 1.00 90.44 184 SER A O 1
ATOM 1480 N N . ALA A 1 185 ? -3.722 4.755 10.777 1.00 91.94 185 ALA A N 1
ATOM 1481 C CA . ALA A 1 185 ? -2.317 4.528 10.499 1.00 91.94 185 ALA A CA 1
ATOM 1482 C C . ALA A 1 185 ? -2.003 4.844 9.032 1.00 91.94 185 ALA A C 1
ATOM 1484 O O . ALA A 1 185 ? -2.845 4.699 8.140 1.00 91.94 185 ALA A O 1
ATOM 1485 N N . THR A 1 186 ? -0.763 5.247 8.778 1.00 92.38 186 THR A N 1
ATOM 1486 C CA . THR A 1 186 ? -0.213 5.434 7.435 1.00 92.38 186 THR A CA 1
ATOM 1487 C C . THR A 1 186 ? 1.029 4.574 7.270 1.00 92.38 186 THR A C 1
ATOM 1489 O O . THR A 1 186 ? 1.947 4.619 8.090 1.00 92.38 186 THR A O 1
ATOM 1492 N N . TYR A 1 187 ? 1.085 3.825 6.176 1.00 93.44 187 TYR A N 1
ATOM 1493 C CA . TYR A 1 187 ? 2.228 3.007 5.799 1.00 93.44 187 TYR A CA 1
ATOM 1494 C C . TYR A 1 187 ? 2.814 3.485 4.478 1.00 93.44 187 TYR A C 1
ATOM 1496 O O . TYR A 1 187 ? 2.106 3.998 3.613 1.00 93.44 187 TYR A O 1
ATOM 1504 N N . ILE A 1 188 ? 4.108 3.259 4.302 1.00 91.25 188 ILE A N 1
ATOM 1505 C CA . ILE A 1 188 ? 4.802 3.395 3.029 1.00 91.25 188 ILE A CA 1
ATOM 1506 C C . ILE A 1 188 ? 5.410 2.051 2.640 1.00 91.25 188 ILE A C 1
ATOM 1508 O O . ILE A 1 188 ? 5.971 1.349 3.483 1.00 91.25 188 ILE A O 1
ATOM 1512 N N . THR A 1 189 ? 5.293 1.683 1.366 1.00 88.00 189 THR A N 1
ATOM 1513 C CA . THR A 1 189 ? 5.963 0.497 0.824 1.00 88.00 189 THR A CA 1
ATOM 1514 C C . THR A 1 189 ? 7.177 0.911 0.002 1.00 88.00 189 THR A C 1
ATOM 1516 O O . THR A 1 189 ? 7.018 1.640 -0.984 1.00 88.00 189 THR A O 1
ATOM 1519 N N . PHE A 1 190 ? 8.352 0.396 0.362 1.00 82.38 190 PHE A N 1
ATOM 1520 C CA . PHE A 1 190 ? 9.596 0.515 -0.398 1.00 82.38 190 PHE A CA 1
ATOM 1521 C C . PHE A 1 190 ? 9.946 -0.854 -0.983 1.00 82.38 190 PHE A C 1
ATOM 1523 O O . PHE A 1 190 ? 10.393 -1.746 -0.273 1.00 82.38 190 PHE A O 1
ATOM 1530 N N . ASN A 1 191 ? 9.750 -1.043 -2.287 1.00 76.06 191 ASN A N 1
ATOM 1531 C CA . ASN A 1 191 ? 9.950 -2.337 -2.958 1.00 76.06 191 ASN A CA 1
ATOM 1532 C C . ASN A 1 191 ? 9.114 -3.475 -2.339 1.00 76.06 191 ASN A C 1
ATOM 1534 O O . ASN A 1 191 ? 7.953 -3.632 -2.711 1.00 76.06 191 ASN A O 1
ATOM 1538 N N . GLU A 1 192 ? 9.707 -4.276 -1.450 1.00 78.62 192 GLU A N 1
ATOM 1539 C CA . GLU A 1 192 ? 9.074 -5.389 -0.728 1.00 78.62 192 GLU A CA 1
ATOM 1540 C C . GLU A 1 192 ? 8.897 -5.107 0.770 1.00 78.62 192 GLU A C 1
ATOM 1542 O O . GLU A 1 192 ? 8.209 -5.861 1.453 1.00 78.62 192 GLU A O 1
ATOM 1547 N N . ASP A 1 193 ? 9.454 -4.003 1.269 1.00 83.81 193 ASP A N 1
ATOM 1548 C CA . ASP A 1 193 ? 9.374 -3.625 2.673 1.00 83.81 193 ASP A CA 1
ATOM 1549 C C . ASP A 1 193 ? 8.196 -2.689 2.933 1.00 83.81 193 ASP A C 1
ATOM 1551 O O . ASP A 1 193 ? 7.859 -1.820 2.122 1.00 83.81 193 ASP A O 1
ATOM 1555 N N . VAL A 1 194 ? 7.592 -2.840 4.112 1.00 90.06 194 VAL A N 1
ATOM 1556 C CA . VAL A 1 194 ? 6.523 -1.975 4.616 1.00 90.06 194 VAL A CA 1
ATOM 1557 C C . VAL A 1 194 ? 7.017 -1.255 5.856 1.00 90.06 194 VAL A C 1
ATOM 1559 O O . VAL A 1 194 ? 7.528 -1.873 6.789 1.00 90.06 194 VAL A O 1
ATOM 1562 N N . TYR A 1 195 ? 6.836 0.059 5.882 1.00 90.56 195 TYR A N 1
ATOM 1563 C CA . TYR A 1 195 ? 7.201 0.903 7.007 1.00 90.56 195 TYR A CA 1
ATOM 1564 C C . TYR A 1 195 ? 5.991 1.704 7.481 1.00 90.56 195 TYR A C 1
ATOM 1566 O O . TYR A 1 195 ? 5.261 2.272 6.672 1.00 90.56 195 TYR A O 1
ATOM 1574 N N . ARG A 1 196 ? 5.772 1.748 8.796 1.00 91.44 196 ARG A N 1
ATOM 1575 C CA . ARG A 1 196 ? 4.723 2.573 9.401 1.00 91.44 196 ARG A CA 1
ATOM 1576 C C . ARG A 1 196 ? 5.254 3.989 9.612 1.00 91.44 196 ARG A C 1
ATOM 1578 O O . ARG A 1 196 ? 6.264 4.155 10.286 1.00 91.44 196 ARG A O 1
ATOM 1585 N N . LEU A 1 197 ? 4.559 4.980 9.060 1.00 87.31 197 LEU A N 1
ATOM 1586 C CA . LEU A 1 197 ? 4.879 6.401 9.212 1.00 87.31 197 LEU A CA 1
ATOM 1587 C C . LEU A 1 197 ? 4.244 7.004 10.472 1.00 87.31 197 LEU A C 1
ATOM 1589 O O . LEU A 1 197 ? 4.911 7.723 11.206 1.00 87.31 197 LEU A O 1
ATOM 1593 N N . ARG A 1 198 ? 2.965 6.699 10.718 1.00 81.62 198 ARG A N 1
ATOM 1594 C CA . ARG A 1 198 ? 2.188 7.086 11.907 1.00 81.62 198 ARG A CA 1
ATOM 1595 C C . ARG A 1 198 ? 1.077 6.074 12.161 1.00 81.62 198 ARG A C 1
ATOM 1597 O O . ARG A 1 198 ? 0.666 5.416 11.182 1.00 81.62 198 ARG A O 1
#

Secondary structure (DSSP, 8-state):
---HHHHTS-EEHHHHHHHHHHHHH-TTTS-HHHHTSSS--HHHHIIIIIHHHHHHHHHSTTEEEEEEPP--SSS-SEEEEETTS-EEEEEEEETT--SSS-SHHHHSTT-S--------HHHHHHHHHHHHHHHHHHHHHT--TT--EEEEEE--S---TTHHHHHHHHHHHHHTS-PPPSSSEEEEEETTEEEE--

pLDDT: mean 80.31, std 17.06, range [33.47, 98.38]

Foldseek 3Di:
DDFLVNQQDKDFLVVLVVVLVCCVVPCPVNPPVVCLDPDDTPNCCSVQPSQLVSLVLVVDPFWTIKGAHDDDPFFARIWTAGPVGDIAGEHEEELQDDDDDDDVVPPVVPPPDPPPDPDPLVVVLVVSLVSQVVRQVVCQVVPGPHHAEYEYEYDDDDDDPPNVVVSVVVLLVVLVPDDDGPHNWYWYDDPSHIDTSD

Radius of gyration: 16.91 Å; chains: 1; bounding box: 42×34×39 Å